Protein AF-A0A5J4V8V8-F1 (afdb_monomer)

Foldseek 3Di:
DLVLLLLLQLLLLLVVLCVQVVVLHFQQDQAPVQWDQDPVRHIDGHDRPPPPGPVPVDPPPDDVVNSLLRSLVSLLSSLQRSLCSQQVDGDDDPPPPPDDDDDDDDPDQPDHPRDDDDDSSVSSSLSNDPDSVSRDGSVSSCPDPSSVVSVVVVVVVPDPDPPPVNVLVVVLVVLVVVLVVLLVQLPPDDLVSLLVVLVVVVLAVLLVLLVSLLPDDCVSNLVSLLSSLVSLLSSLVVHLNSLLSNQPVHCNLVSLLCCQQPSDDLASDDLSSLNSNLSSLVRPLDLVSLVSCVVSVSLVSLVVNLPRPPPSSVVSSVSNNVSSVVSVVVVPPDPPDD

Radius of gyration: 29.94 Å; Cα contacts (8 Å, |Δi|>4): 363; chains: 1; bounding box: 85×37×88 Å

Secondary structure (DSSP, 8-state):
-HHHHHHHHHHHHHHHHHHHHHTT------SSSSEEE-TTS-EEE----SSS-HHHH--S---HHHHHHHHHHHHHHHHHHHHHHHHSS-----------------------SS--SSHHHHHHHHHT-SSGGGSPPHHHHHTSHHHHHHHHHHHHHS-SS--HHHHHHHHHHHHHHHHHHHHHHHTT--HHHHHHHHHTTHHHHHHHHHHHHHTS-HHHHHHHHHHHHHHHHHHHTT-HHHHHHHHHS-SHHHHHHHIIIIIS-GGG--HHHHHHHHHHHHHS-SHHHHHHHHHTTHHHHHHGGGG-SSHHHHHHHHHHHHHHHHHHHHHHS-S---

Solvent-accessible surface area (backbone atoms only — not comparable to full-atom values): 19100 Å² total; per-residue (Å²): 116,68,68,64,53,52,45,47,42,51,32,48,49,30,53,51,44,30,55,35,48,75,71,70,43,63,62,85,61,63,39,72,89,37,40,47,72,46,97,89,72,49,69,39,77,51,86,63,56,65,79,80,29,70,81,69,70,44,98,60,82,74,52,67,67,59,52,50,52,50,46,44,45,43,41,27,33,47,18,39,36,54,45,20,70,64,59,76,44,83,71,79,78,84,81,78,77,86,69,86,84,81,95,76,84,91,82,79,73,87,82,67,88,75,59,77,91,52,68,69,58,54,52,35,53,39,27,56,39,86,53,67,89,71,29,60,52,42,63,61,50,47,67,34,66,72,34,42,49,42,50,49,48,51,62,60,76,39,64,101,55,79,48,74,65,57,50,46,50,53,51,44,52,53,50,51,52,52,48,52,52,50,43,56,66,51,60,92,49,50,67,67,54,29,34,59,49,43,74,74,46,48,44,51,55,49,37,51,50,48,62,55,28,72,78,46,59,69,84,63,17,52,64,53,51,50,50,45,23,46,45,51,32,64,42,30,58,98,21,43,66,30,22,39,47,34,60,75,77,28,61,36,59,60,52,50,41,42,41,65,44,64,75,39,56,68,87,69,60,44,46,54,55,34,40,28,56,24,47,37,43,64,44,26,57,51,74,67,47,37,49,53,45,52,74,73,41,46,51,68,38,35,53,70,39,48,72,33,87,50,61,62,24,14,52,28,30,49,48,33,37,48,46,45,49,66,56,49,64,67,71,73,60,67,90,86,79,125

Sequence (338 aa):
MLIKKLLDYASQGALTLAFLHKHKLVHGQISSQNLSIVENGTLRFGHVDFRDNLQFQDLKEINEQNLKNLQSEDIHNFGKVLYSLSELKEFYDDQNEKQQTDYSTLSDPVCFSRHSNGHLKEIIIKLLNKNVELRPNANQLLEQVEIQERINIQKHLLPNSQYPIEIAKSQFSNYRLYLAQLLVEITGSSVQDRLAIAERGEFAKLVNILKWARNQNKEFSRPVQLWVCEAVQDLINENKFAAAIGLEQSEIVQQLKQLLGTDLELEEVKFVQANALKLFTTYANFKQHKKQMHDIGLALAVARNIKSQCRGVAEKSVMNIVNLLIGYNKLYIKPDQH

Nearest PDB structures (foldseek):
  8pas-assembly1_A  TM=6.138E-01  e=5.032E-03  Homo sapiens
  5o2b-assembly2_B  TM=6.911E-01  e=5.240E-02  Homo sapiens
  8xu4-assembly3_C  TM=6.715E-01  e=4.058E-02  Homo sapiens
  3vs5-assembly1_A  TM=6.202E-01  e=6.767E-02  Homo sapiens
  8xu4-assembly8_H  TM=5.703E-01  e=7.369E-02  Homo sapiens

Mean predicted aligned error: 16.74 Å

pLDDT: mean 83.26, std 17.45, range [32.47, 98.69]

Structure (mmCIF, N/CA/C/O backbone):
data_AF-A0A5J4V8V8-F1
#
_entry.id   AF-A0A5J4V8V8-F1
#
loop_
_atom_site.group_PDB
_atom_site.id
_atom_site.type_symbol
_atom_site.label_atom_id
_atom_site.label_alt_id
_atom_site.label_comp_id
_atom_site.label_asym_id
_atom_site.label_entity_id
_atom_site.label_seq_id
_atom_site.pdbx_PDB_ins_code
_atom_site.Cartn_x
_atom_site.Cartn_y
_atom_site.Cartn_z
_atom_site.occupancy
_atom_site.B_iso_or_equiv
_atom_site.auth_seq_id
_atom_site.auth_comp_id
_atom_site.auth_asym_id
_atom_site.auth_atom_id
_atom_site.pdbx_PDB_model_num
ATOM 1 N N . MET A 1 1 ? 9.464 -11.236 -38.565 1.00 54.66 1 MET A N 1
ATOM 2 C CA . MET A 1 1 ? 8.951 -11.220 -37.172 1.00 54.66 1 MET A CA 1
ATOM 3 C C . MET A 1 1 ? 10.055 -10.910 -36.155 1.00 54.66 1 MET A C 1
ATOM 5 O O . MET A 1 1 ? 9.822 -10.077 -35.292 1.00 54.66 1 MET A O 1
ATOM 9 N N . LEU A 1 2 ? 11.255 -11.493 -36.295 1.00 65.62 2 LEU A N 1
ATOM 10 C CA . LEU A 1 2 ? 12.407 -11.260 -35.407 1.00 65.62 2 LEU A CA 1
ATOM 11 C C . LEU A 1 2 ? 12.906 -9.796 -35.391 1.00 65.62 2 LEU A C 1
ATOM 13 O O . LEU A 1 2 ? 13.049 -9.216 -34.323 1.00 65.62 2 LEU A O 1
ATOM 17 N N . ILE A 1 3 ? 13.049 -9.162 -36.563 1.00 73.56 3 ILE A N 1
ATOM 18 C CA . ILE A 1 3 ? 13.532 -7.769 -36.693 1.00 73.56 3 ILE A CA 1
ATOM 19 C C . ILE A 1 3 ? 12.630 -6.762 -35.958 1.00 73.56 3 ILE A C 1
ATOM 21 O O . ILE A 1 3 ? 13.123 -5.845 -35.312 1.00 73.56 3 ILE A O 1
ATOM 25 N N . LYS A 1 4 ? 11.302 -6.957 -36.000 1.00 80.38 4 LYS A N 1
ATOM 26 C CA . LYS A 1 4 ? 10.344 -6.085 -35.296 1.00 80.38 4 LYS A CA 1
ATOM 27 C C . LYS A 1 4 ? 10.540 -6.142 -33.777 1.00 80.38 4 LYS A C 1
ATOM 29 O O . LYS A 1 4 ? 10.542 -5.097 -33.143 1.00 80.38 4 LYS A O 1
ATOM 34 N N . LYS A 1 5 ? 10.773 -7.339 -33.223 1.00 84.06 5 LYS A N 1
ATOM 35 C CA . LYS A 1 5 ? 11.052 -7.524 -31.790 1.00 84.06 5 LYS A CA 1
ATOM 36 C C . LYS A 1 5 ? 12.391 -6.916 -31.373 1.00 84.06 5 LYS A C 1
ATOM 38 O O . LYS A 1 5 ? 12.479 -6.309 -30.318 1.00 84.06 5 LYS A O 1
ATOM 43 N N . LEU A 1 6 ? 13.424 -7.036 -32.205 1.00 87.00 6 LEU A N 1
ATOM 44 C CA . LEU A 1 6 ? 14.718 -6.413 -31.918 1.00 87.00 6 LEU A CA 1
ATOM 45 C C . LEU A 1 6 ? 14.634 -4.881 -31.933 1.00 87.00 6 LEU A C 1
ATOM 47 O O . LEU A 1 6 ? 15.240 -4.229 -31.090 1.00 87.00 6 LEU A O 1
ATOM 51 N N . LEU A 1 7 ? 13.834 -4.306 -32.836 1.00 88.44 7 LEU A N 1
ATOM 52 C CA . LEU A 1 7 ? 13.536 -2.872 -32.818 1.00 88.44 7 LEU A CA 1
ATOM 53 C C . LEU A 1 7 ? 12.689 -2.463 -31.599 1.00 88.44 7 LEU A C 1
ATOM 55 O O . LEU A 1 7 ? 12.891 -1.370 -31.079 1.00 88.44 7 LEU A O 1
ATOM 59 N N . ASP A 1 8 ? 11.800 -3.329 -31.096 1.00 87.19 8 ASP A N 1
ATOM 60 C CA . ASP A 1 8 ? 11.099 -3.095 -29.819 1.00 87.19 8 ASP A CA 1
ATOM 61 C C . ASP A 1 8 ? 12.061 -3.063 -28.627 1.00 87.19 8 ASP A C 1
ATOM 63 O O . ASP A 1 8 ? 11.926 -2.229 -27.735 1.00 87.19 8 ASP A O 1
ATOM 67 N N . TYR A 1 9 ? 13.062 -3.942 -28.618 1.00 89.62 9 TYR A N 1
ATOM 68 C CA . TYR A 1 9 ? 14.116 -3.939 -27.603 1.00 89.62 9 TYR A CA 1
ATOM 69 C C . TYR A 1 9 ? 15.006 -2.703 -27.708 1.00 89.62 9 TYR A C 1
ATOM 71 O O . TYR A 1 9 ? 15.307 -2.082 -26.688 1.00 89.62 9 TYR A O 1
ATOM 79 N N . ALA A 1 10 ? 15.360 -2.298 -28.930 1.00 90.88 10 ALA A N 1
ATOM 80 C CA . ALA A 1 10 ? 16.085 -1.058 -29.176 1.00 90.88 10 ALA A CA 1
ATOM 81 C C . ALA A 1 10 ? 15.309 0.160 -28.644 1.00 90.88 10 ALA A C 1
ATOM 83 O O . ALA A 1 10 ? 15.893 0.993 -27.954 1.00 90.88 10 ALA A O 1
ATOM 84 N N . SER A 1 11 ? 13.993 0.234 -28.879 1.00 90.38 11 SER A N 1
ATOM 85 C CA . SER A 1 11 ? 13.169 1.352 -28.409 1.00 90.38 11 SER A CA 1
ATOM 86 C C . SER A 1 11 ? 13.005 1.379 -26.886 1.00 90.38 11 SER A C 1
ATOM 88 O O . SER A 1 11 ? 13.110 2.440 -26.273 1.00 90.38 11 SER A O 1
ATOM 90 N N . GLN A 1 12 ? 12.797 0.222 -26.252 1.00 90.19 12 GLN A N 1
ATOM 91 C CA . GLN A 1 12 ? 12.670 0.107 -24.793 1.00 90.19 12 GLN A CA 1
ATOM 92 C C . GLN A 1 12 ? 13.981 0.444 -24.071 1.00 90.19 12 GLN A C 1
ATOM 94 O O . GLN A 1 12 ? 13.973 1.142 -23.052 1.00 90.19 12 GLN A O 1
ATOM 99 N N . GLY A 1 13 ? 15.118 0.001 -24.612 1.00 90.00 13 GLY A N 1
ATOM 100 C CA . GLY A 1 13 ? 16.420 0.379 -24.074 1.00 90.00 13 GLY A CA 1
ATOM 101 C C . GLY A 1 13 ? 16.752 1.851 -24.296 1.00 90.00 13 GLY A C 1
ATOM 102 O O . GLY A 1 13 ? 17.206 2.498 -23.357 1.00 90.00 13 GLY A O 1
ATOM 103 N N . ALA A 1 14 ? 16.425 2.423 -25.461 1.00 91.94 14 ALA A N 1
ATOM 104 C CA . ALA A 1 14 ? 16.582 3.858 -25.709 1.00 91.94 14 ALA A CA 1
ATOM 105 C C . ALA A 1 14 ? 15.778 4.713 -24.710 1.00 91.94 14 ALA A C 1
ATOM 107 O O . ALA A 1 14 ? 16.311 5.671 -24.155 1.00 91.94 14 ALA A O 1
ATOM 108 N N . LEU A 1 15 ? 14.527 4.333 -24.415 1.00 88.06 15 LEU A N 1
ATOM 109 C CA . LEU A 1 15 ? 13.693 4.996 -23.400 1.00 88.06 15 LEU A CA 1
ATOM 110 C C . LEU A 1 15 ? 14.307 4.913 -21.998 1.00 88.06 15 LEU A C 1
ATOM 112 O O . LEU A 1 15 ? 14.329 5.907 -21.271 1.00 88.06 15 LEU A O 1
ATOM 116 N N . THR A 1 16 ? 14.822 3.740 -21.628 1.00 88.88 16 THR A N 1
ATOM 117 C CA . THR A 1 16 ? 15.447 3.515 -20.317 1.00 88.88 16 THR A CA 1
ATOM 118 C C . THR A 1 16 ? 16.718 4.354 -20.165 1.00 88.88 16 THR A C 1
ATOM 120 O O . THR A 1 16 ? 16.886 5.047 -19.163 1.00 88.88 16 THR A O 1
ATOM 123 N N . LEU A 1 17 ? 17.583 4.358 -21.181 1.00 90.38 17 LEU A N 1
ATOM 124 C CA . LEU A 1 17 ? 18.816 5.146 -21.202 1.00 90.38 17 LEU A CA 1
ATOM 125 C C . LEU A 1 17 ? 18.535 6.646 -21.179 1.00 90.38 17 LEU A C 1
ATOM 127 O O . LEU A 1 17 ? 19.150 7.368 -20.402 1.00 90.38 17 LEU A O 1
ATOM 131 N N . ALA A 1 18 ? 17.556 7.117 -21.954 1.00 90.44 18 ALA A N 1
ATOM 132 C CA . ALA A 1 18 ? 17.174 8.525 -21.954 1.00 90.44 18 ALA A CA 1
ATOM 133 C C . ALA A 1 18 ? 16.653 8.972 -20.586 1.00 90.44 18 ALA A C 1
ATOM 135 O O . ALA A 1 18 ? 17.002 10.055 -20.118 1.00 90.44 18 ALA A O 1
ATOM 136 N N . PHE A 1 19 ? 15.867 8.127 -19.911 1.00 87.94 19 PHE A N 1
ATOM 137 C CA . PHE A 1 19 ? 15.435 8.393 -18.543 1.00 87.94 19 PHE A CA 1
ATOM 138 C C . PHE A 1 19 ? 16.628 8.505 -17.587 1.00 87.94 19 PHE A C 1
ATOM 140 O O . PHE A 1 19 ? 16.720 9.496 -16.862 1.00 87.94 19 PHE A O 1
ATOM 147 N N . LEU A 1 20 ? 17.548 7.536 -17.593 1.00 84.06 20 LEU A N 1
ATOM 148 C CA . LEU A 1 20 ? 18.717 7.545 -16.708 1.00 84.06 20 LEU A CA 1
ATOM 149 C C . LEU A 1 20 ? 19.606 8.766 -16.975 1.00 84.06 20 LEU A C 1
ATOM 151 O O . LEU A 1 20 ? 19.862 9.561 -16.069 1.00 84.06 20 LEU A O 1
ATOM 155 N N . HIS A 1 21 ? 19.993 8.977 -18.233 1.00 88.75 21 HIS A N 1
ATOM 156 C CA . HIS A 1 21 ? 20.932 10.025 -18.632 1.00 88.75 21 HIS A CA 1
ATOM 157 C C . HIS A 1 21 ? 20.363 11.432 -18.416 1.00 88.75 21 HIS A C 1
ATOM 159 O O . HIS A 1 21 ? 21.100 12.329 -18.003 1.00 88.75 21 HIS A O 1
ATOM 165 N N . LYS A 1 22 ? 19.045 11.626 -18.591 1.00 86.75 22 LYS A N 1
ATOM 166 C CA . LYS A 1 22 ? 18.350 12.884 -18.257 1.00 86.75 22 LYS A CA 1
ATOM 167 C C . LYS A 1 22 ? 18.462 13.238 -16.773 1.00 86.75 22 LYS A C 1
ATOM 169 O O . LYS A 1 22 ? 18.580 14.413 -16.437 1.00 86.75 22 LYS A O 1
ATOM 174 N N . HIS A 1 23 ? 18.451 12.239 -15.894 1.00 83.31 23 HIS A N 1
ATOM 175 C CA . HIS A 1 23 ? 18.641 12.424 -14.452 1.00 83.31 23 HIS A CA 1
ATOM 176 C C . HIS A 1 23 ? 20.116 12.356 -14.047 1.00 83.31 23 HIS A C 1
ATOM 178 O O . HIS A 1 23 ? 20.424 12.185 -12.872 1.00 83.31 23 HIS A O 1
ATOM 184 N N . LYS A 1 24 ? 21.022 12.500 -15.023 1.00 82.56 24 LYS A N 1
ATOM 185 C CA . LYS A 1 24 ? 22.471 12.392 -14.867 1.00 82.56 24 LYS A CA 1
ATOM 186 C C . LYS A 1 24 ? 22.936 11.038 -14.335 1.00 82.56 24 LYS A C 1
ATOM 188 O O . LYS A 1 24 ? 24.096 10.941 -13.998 1.00 82.56 24 LYS A O 1
ATOM 193 N N . LEU A 1 25 ? 22.116 9.989 -14.327 1.00 82.69 25 LEU A N 1
ATOM 194 C CA . LEU A 1 25 ? 22.504 8.655 -13.860 1.00 82.69 25 LEU A CA 1
ATOM 195 C C . LEU A 1 25 ? 23.190 7.859 -14.975 1.00 82.69 25 LEU A C 1
ATOM 197 O O . LEU A 1 25 ? 22.788 7.948 -16.134 1.00 82.69 25 LEU A O 1
ATOM 201 N N . VAL A 1 26 ? 24.188 7.055 -14.609 1.00 85.62 26 VAL A N 1
ATOM 202 C CA . VAL A 1 26 ? 24.857 6.079 -15.483 1.00 85.62 26 VAL A CA 1
ATOM 203 C C . VAL A 1 26 ? 24.497 4.680 -14.987 1.00 85.62 26 VAL A C 1
ATOM 205 O O . VAL A 1 26 ? 24.466 4.436 -13.780 1.00 85.62 26 VAL A O 1
ATOM 208 N N . HIS A 1 27 ? 24.190 3.757 -15.897 1.00 87.44 27 HIS A N 1
ATOM 209 C CA . HIS A 1 27 ? 23.910 2.373 -15.524 1.00 87.44 27 HIS A CA 1
ATOM 210 C C . HIS A 1 27 ? 25.204 1.619 -15.194 1.00 87.44 27 HIS A C 1
ATOM 212 O O . HIS A 1 27 ? 25.247 0.871 -14.221 1.00 87.44 27 HIS A O 1
ATOM 218 N N . GLY A 1 28 ? 26.251 1.772 -16.012 1.00 85.81 28 GLY A N 1
ATOM 219 C CA . GLY A 1 28 ? 27.617 1.294 -15.750 1.00 85.81 28 GLY A CA 1
ATOM 220 C C . GLY A 1 28 ? 27.827 -0.214 -15.918 1.00 85.81 28 GLY A C 1
ATOM 221 O O . GLY A 1 28 ? 28.943 -0.664 -16.139 1.00 85.81 28 GLY A O 1
ATOM 222 N N . GLN A 1 29 ? 26.757 -1.007 -15.855 1.00 88.31 29 GLN A N 1
ATOM 223 C CA . GLN A 1 29 ? 26.817 -2.472 -15.953 1.00 88.31 29 GLN A CA 1
ATOM 224 C C . GLN A 1 29 ? 25.882 -3.056 -17.028 1.00 88.31 29 GLN A C 1
ATOM 226 O O . GLN A 1 29 ? 25.266 -4.103 -16.822 1.00 88.31 29 GLN A O 1
ATOM 231 N N . ILE A 1 30 ? 25.702 -2.363 -18.156 1.00 90.62 30 ILE A N 1
ATOM 232 C CA . ILE A 1 30 ? 24.844 -2.847 -19.252 1.00 90.62 30 ILE A CA 1
ATOM 233 C C . ILE A 1 30 ? 25.523 -4.034 -19.940 1.00 90.62 30 ILE A C 1
ATOM 235 O O . ILE A 1 30 ? 26.585 -3.896 -20.539 1.00 90.62 30 ILE A O 1
ATOM 239 N N . SER A 1 31 ? 24.896 -5.206 -19.874 1.00 90.19 31 SER A N 1
ATOM 240 C CA . SER A 1 31 ? 25.368 -6.434 -20.520 1.00 90.19 31 SER A CA 1
ATOM 241 C C . SER A 1 31 ? 24.205 -7.402 -20.745 1.00 90.19 31 SER A C 1
ATOM 243 O O . SER A 1 31 ? 23.123 -7.226 -20.188 1.00 90.19 31 SER A O 1
ATOM 245 N N . SER A 1 32 ? 24.418 -8.462 -21.528 1.00 85.50 32 SER A N 1
ATOM 246 C CA . SER A 1 32 ? 23.418 -9.525 -21.720 1.00 85.50 32 SER A CA 1
ATOM 247 C C . SER A 1 32 ? 23.046 -10.253 -20.421 1.00 85.50 32 SER A C 1
ATOM 249 O O . SER A 1 32 ? 21.964 -10.822 -20.343 1.00 85.50 32 SER A O 1
ATOM 251 N N . GLN A 1 33 ? 23.912 -10.222 -19.403 1.00 85.50 33 GLN A N 1
ATOM 252 C CA . GLN A 1 33 ? 23.684 -10.852 -18.097 1.00 85.50 33 GLN A CA 1
ATOM 253 C C . GLN A 1 33 ? 22.841 -9.970 -17.167 1.00 85.50 33 GLN A C 1
ATOM 255 O O . GLN A 1 33 ? 22.096 -10.476 -16.332 1.00 85.50 33 GLN A O 1
ATOM 260 N N . ASN A 1 34 ? 22.929 -8.651 -17.347 1.00 85.62 34 ASN A N 1
ATOM 261 C CA . ASN A 1 34 ? 22.208 -7.659 -16.554 1.00 85.62 34 ASN A CA 1
ATOM 262 C C . ASN A 1 34 ? 20.964 -7.116 -17.260 1.00 85.62 34 ASN A C 1
ATOM 264 O O . ASN A 1 34 ? 20.343 -6.180 -16.768 1.00 85.62 34 ASN A O 1
ATOM 268 N N . LEU A 1 35 ? 20.582 -7.669 -18.409 1.00 86.44 35 LEU A N 1
ATOM 269 C CA . LEU A 1 35 ? 19.327 -7.360 -19.084 1.00 86.44 35 LEU A CA 1
ATOM 270 C C . LEU A 1 35 ? 18.473 -8.628 -19.136 1.00 86.44 35 LEU A C 1
ATOM 272 O O . LEU A 1 35 ? 18.962 -9.716 -19.415 1.00 86.44 35 LEU A O 1
ATOM 276 N N . SER A 1 36 ? 17.177 -8.490 -18.868 1.00 84.88 36 SER A N 1
ATOM 277 C CA . SER A 1 36 ? 16.231 -9.610 -18.853 1.00 84.88 36 SER A CA 1
ATOM 278 C C . SER A 1 36 ? 15.013 -9.301 -19.710 1.00 84.88 36 SER A C 1
ATOM 280 O O . SER A 1 36 ? 14.599 -8.149 -19.822 1.00 84.88 36 SER A O 1
ATOM 282 N N . ILE A 1 37 ? 14.429 -10.329 -20.321 1.00 80.31 37 ILE A N 1
ATOM 283 C CA . ILE A 1 37 ? 13.137 -10.223 -21.001 1.00 80.31 37 ILE A CA 1
ATOM 284 C C . ILE A 1 37 ? 12.108 -10.875 -20.081 1.00 80.31 37 ILE A C 1
ATOM 286 O O . ILE A 1 37 ? 12.205 -12.065 -19.791 1.00 80.31 37 ILE A O 1
ATOM 290 N N . VAL A 1 38 ? 11.154 -10.091 -19.587 1.00 76.25 38 VAL A N 1
ATOM 291 C CA . VAL A 1 38 ? 10.096 -10.586 -18.690 1.00 76.25 38 VAL A CA 1
ATOM 292 C C . VAL A 1 38 ? 8.970 -11.268 -19.480 1.00 76.25 38 VAL A C 1
ATOM 294 O O . VAL A 1 38 ? 8.895 -11.126 -20.699 1.00 76.25 38 VAL A O 1
ATOM 297 N N . GLU A 1 39 ? 8.077 -11.996 -18.802 1.00 60.84 39 GLU A N 1
ATOM 298 C CA . GLU A 1 39 ? 7.040 -12.852 -19.420 1.00 60.84 39 GLU A CA 1
ATOM 299 C C . GLU A 1 39 ? 6.175 -12.152 -20.479 1.00 60.84 39 GLU A C 1
ATOM 301 O O . GLU A 1 39 ? 5.775 -12.764 -21.467 1.00 60.84 39 GLU A O 1
ATOM 306 N N . ASN A 1 40 ? 5.925 -10.850 -20.319 1.00 67.38 40 ASN A N 1
ATOM 307 C CA . ASN A 1 40 ? 5.158 -10.058 -21.284 1.00 67.38 40 ASN A CA 1
ATOM 308 C C . ASN A 1 40 ? 5.974 -9.615 -22.522 1.00 67.38 40 ASN A C 1
ATOM 310 O O . ASN A 1 40 ? 5.480 -8.842 -23.340 1.00 67.38 40 ASN A O 1
ATOM 314 N N . GLY A 1 41 ? 7.222 -10.068 -22.656 1.00 70.94 41 GLY A N 1
ATOM 315 C CA . GLY A 1 41 ? 8.116 -9.749 -23.764 1.00 70.94 41 GLY A CA 1
ATOM 316 C C . GLY A 1 41 ? 8.821 -8.396 -23.662 1.00 70.94 41 GLY A C 1
ATOM 317 O O . GLY A 1 41 ? 9.413 -7.979 -24.652 1.00 70.94 41 GLY A O 1
ATOM 318 N N . THR A 1 42 ? 8.778 -7.712 -22.513 1.00 79.12 42 THR A N 1
ATOM 319 C CA . THR A 1 42 ? 9.476 -6.429 -22.282 1.00 79.12 42 THR A CA 1
ATOM 320 C C . THR A 1 42 ? 10.935 -6.647 -21.881 1.00 79.12 42 THR A C 1
ATOM 322 O O . THR A 1 42 ? 11.222 -7.480 -21.022 1.00 79.12 42 THR A O 1
ATOM 325 N N . LEU A 1 43 ? 11.850 -5.868 -22.458 1.00 82.94 43 LEU A N 1
ATOM 326 C CA . LEU A 1 43 ? 13.250 -5.767 -22.061 1.00 82.94 43 LEU A CA 1
ATOM 327 C C . LEU A 1 43 ? 13.380 -4.900 -20.803 1.00 82.94 43 LEU A C 1
ATOM 329 O O . LEU A 1 43 ? 12.959 -3.745 -20.776 1.00 82.94 43 LEU A O 1
ATOM 333 N N . ARG A 1 44 ? 14.006 -5.451 -19.768 1.00 84.00 44 ARG A N 1
ATOM 334 C CA . ARG A 1 44 ? 14.244 -4.803 -18.483 1.00 84.00 44 ARG A CA 1
ATOM 335 C C . ARG A 1 44 ? 15.736 -4.765 -18.181 1.00 84.00 44 ARG A C 1
ATOM 337 O O . ARG A 1 44 ? 16.408 -5.794 -18.204 1.00 84.00 44 ARG A O 1
ATOM 344 N N . PHE A 1 45 ? 16.218 -3.575 -17.844 1.00 85.75 45 PHE A N 1
ATOM 345 C CA . PHE A 1 45 ? 17.562 -3.366 -17.319 1.00 85.75 45 PHE A CA 1
ATOM 346 C C . PHE A 1 45 ? 17.605 -3.833 -15.860 1.00 85.75 45 PHE A C 1
ATOM 348 O O . PHE A 1 45 ? 16.626 -3.688 -15.118 1.00 85.75 45 PHE A O 1
ATOM 355 N N . GLY A 1 46 ? 18.717 -4.453 -15.485 1.00 80.00 46 GLY A N 1
ATOM 356 C CA . GLY A 1 46 ? 19.004 -4.938 -14.145 1.00 80.00 46 GLY A CA 1
ATOM 357 C C . GLY A 1 46 ? 19.104 -3.803 -13.133 1.00 80.00 46 GLY A C 1
ATOM 358 O O . GLY A 1 46 ? 18.812 -2.641 -13.417 1.00 80.00 46 GLY A O 1
ATOM 359 N N . HIS A 1 47 ? 19.470 -4.149 -11.904 1.00 75.44 47 HIS A N 1
ATOM 360 C CA . HIS A 1 47 ? 19.606 -3.142 -10.861 1.00 75.44 47 HIS A CA 1
ATOM 361 C C . HIS A 1 47 ? 20.752 -2.181 -11.214 1.00 75.44 47 HIS A C 1
ATOM 363 O O . HIS A 1 47 ? 21.869 -2.618 -11.468 1.00 75.44 47 HIS A O 1
ATOM 369 N N . VAL A 1 48 ? 20.484 -0.875 -11.189 1.00 68.69 48 VAL A N 1
ATOM 370 C CA . VAL A 1 48 ? 21.535 0.149 -11.255 1.00 68.69 48 VAL A CA 1
ATOM 371 C C . VAL A 1 48 ? 22.221 0.165 -9.896 1.00 68.69 48 VAL A C 1
ATOM 373 O O . VAL A 1 48 ? 21.580 0.515 -8.904 1.00 68.69 48 VAL A O 1
ATOM 376 N N . ASP A 1 49 ? 23.471 -0.283 -9.795 1.00 60.94 49 ASP A N 1
ATOM 377 C CA . ASP A 1 49 ? 24.175 -0.213 -8.516 1.00 60.94 49 ASP A CA 1
ATOM 378 C C . ASP A 1 49 ? 24.559 1.242 -8.219 1.00 60.94 49 ASP A C 1
ATOM 380 O O . ASP A 1 49 ? 25.430 1.843 -8.850 1.00 60.94 49 ASP A O 1
ATOM 384 N N . PHE A 1 50 ? 23.849 1.845 -7.269 1.00 59.88 50 PHE A N 1
ATOM 385 C CA . PHE A 1 50 ? 24.105 3.215 -6.835 1.00 59.88 50 PHE A CA 1
ATOM 386 C C . PHE A 1 50 ? 25.354 3.322 -5.954 1.00 59.88 50 PHE A C 1
ATOM 388 O O . PHE A 1 50 ? 25.843 4.430 -5.757 1.00 59.88 50 PHE A O 1
ATOM 395 N N . ARG A 1 51 ? 25.871 2.200 -5.425 1.00 51.78 51 ARG A N 1
ATOM 396 C CA . ARG A 1 51 ? 27.070 2.185 -4.578 1.00 51.78 51 ARG A CA 1
ATOM 397 C C . ARG A 1 51 ? 28.351 2.267 -5.388 1.00 51.78 51 ARG A C 1
ATOM 399 O O . ARG A 1 51 ? 29.266 2.926 -4.919 1.00 51.78 51 ARG A O 1
ATOM 406 N N . ASP A 1 52 ? 28.384 1.675 -6.581 1.00 49.75 52 ASP A N 1
ATOM 407 C CA . ASP A 1 52 ? 29.529 1.712 -7.507 1.00 49.75 52 ASP A CA 1
ATOM 408 C C . ASP A 1 52 ? 29.446 2.859 -8.524 1.00 49.75 52 ASP A C 1
ATOM 410 O O . ASP A 1 52 ? 30.373 3.096 -9.301 1.00 49.75 52 ASP A O 1
ATOM 414 N N . ASN A 1 53 ? 28.339 3.607 -8.530 1.00 54.22 53 ASN A N 1
ATOM 415 C CA . ASN A 1 53 ? 28.230 4.804 -9.347 1.00 54.22 53 ASN A CA 1
ATOM 416 C C . ASN A 1 53 ? 29.192 5.869 -8.801 1.00 54.22 53 ASN A C 1
ATOM 418 O O . ASN A 1 53 ? 28.959 6.440 -7.734 1.00 54.22 53 ASN A O 1
ATOM 422 N N . LEU A 1 54 ? 30.233 6.182 -9.581 1.00 51.62 54 LEU A N 1
ATOM 423 C CA . LEU A 1 54 ? 31.243 7.227 -9.330 1.00 51.62 54 LEU A CA 1
ATOM 424 C C . LEU A 1 54 ? 30.651 8.580 -8.883 1.00 51.62 54 LEU A C 1
ATOM 426 O O . LEU A 1 54 ? 31.344 9.384 -8.274 1.00 51.62 54 LEU A O 1
ATOM 430 N N . GLN A 1 55 ? 29.365 8.822 -9.151 1.00 53.50 55 GLN A N 1
ATOM 431 C CA . GLN A 1 55 ? 28.620 10.024 -8.762 1.00 53.50 55 GLN A CA 1
ATOM 432 C C . GLN A 1 55 ? 28.271 10.131 -7.284 1.00 53.50 55 GLN A C 1
ATOM 434 O O . GLN A 1 55 ? 27.973 11.224 -6.811 1.00 53.50 55 GLN A O 1
ATOM 439 N N . PHE A 1 56 ? 28.290 9.010 -6.568 1.00 52.56 56 PHE A N 1
ATOM 440 C CA . PHE A 1 56 ? 27.930 8.949 -5.155 1.00 52.56 56 PHE A CA 1
ATOM 441 C C . PHE A 1 56 ? 29.114 8.571 -4.260 1.00 52.56 56 PHE A C 1
ATOM 443 O O . PHE A 1 56 ? 28.989 8.662 -3.041 1.00 52.56 56 PHE A O 1
ATOM 450 N N . GLN A 1 57 ? 30.250 8.167 -4.842 1.00 50.31 57 GLN A N 1
ATOM 451 C CA . GLN A 1 57 ? 31.430 7.739 -4.086 1.00 50.31 57 GLN A CA 1
ATOM 452 C C . GLN A 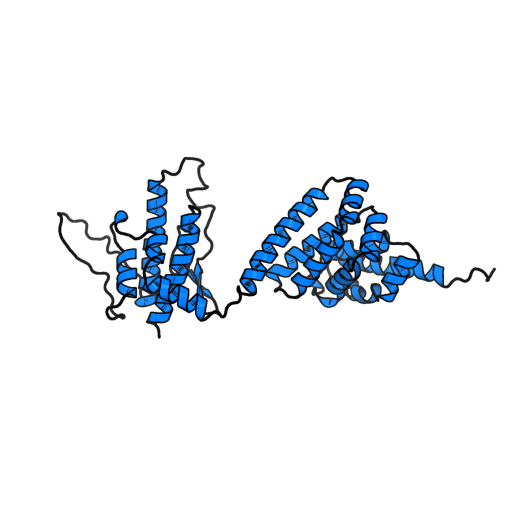1 57 ? 32.359 8.889 -3.671 1.00 50.31 57 GLN A C 1
ATOM 454 O O . GLN A 1 57 ? 33.077 8.730 -2.694 1.00 50.31 57 GLN A O 1
ATOM 459 N N . ASP A 1 58 ? 32.297 10.058 -4.314 1.00 45.34 58 ASP A N 1
ATOM 460 C CA . ASP A 1 58 ? 32.992 11.266 -3.863 1.00 45.34 58 ASP A CA 1
ATOM 461 C C . ASP A 1 58 ? 32.194 12.506 -4.292 1.00 45.34 58 ASP A C 1
ATOM 463 O O . ASP A 1 58 ? 31.896 12.676 -5.470 1.00 45.34 58 ASP A O 1
ATOM 467 N N . LEU A 1 59 ? 31.910 13.429 -3.365 1.00 45.62 59 LEU A N 1
ATOM 468 C CA . LEU A 1 59 ? 31.348 14.771 -3.629 1.00 45.62 59 LEU A CA 1
ATOM 469 C C . LEU A 1 59 ? 32.312 15.685 -4.429 1.00 45.62 59 LEU A C 1
ATOM 471 O O . LEU A 1 59 ? 32.268 16.909 -4.312 1.00 45.62 59 LEU A O 1
ATOM 475 N N . LYS A 1 60 ? 33.220 15.108 -5.220 1.00 49.16 60 LYS A N 1
ATOM 476 C CA . LYS A 1 60 ? 34.010 15.834 -6.208 1.00 49.16 60 LYS A CA 1
ATOM 477 C C . LYS A 1 60 ? 33.123 16.050 -7.420 1.00 49.16 60 LYS A C 1
ATOM 479 O O . LYS A 1 60 ? 32.568 15.095 -7.952 1.00 49.16 60 LYS A O 1
ATOM 484 N N . GLU A 1 61 ? 32.996 17.304 -7.840 1.00 53.81 61 GLU A N 1
ATOM 485 C CA . GLU A 1 61 ? 32.341 17.691 -9.088 1.00 53.81 61 GLU A CA 1
ATOM 486 C C . GLU A 1 61 ? 32.748 16.724 -10.203 1.00 53.81 61 GLU A C 1
ATOM 488 O O . GLU A 1 61 ? 33.892 16.723 -10.666 1.00 53.81 61 GLU A O 1
ATOM 493 N N . ILE A 1 62 ? 31.825 15.855 -10.622 1.00 58.28 62 ILE A N 1
ATOM 494 C CA . ILE A 1 62 ? 32.051 15.071 -11.826 1.00 58.28 62 ILE A CA 1
ATOM 495 C C . ILE A 1 62 ? 32.151 16.084 -12.951 1.00 58.28 62 ILE A C 1
ATOM 497 O O . ILE A 1 62 ? 31.167 16.744 -13.284 1.00 58.28 62 ILE A O 1
ATOM 501 N N . ASN A 1 63 ? 33.344 16.193 -13.530 1.00 74.19 63 ASN A N 1
ATOM 502 C CA . ASN A 1 63 ? 33.543 16.932 -14.763 1.00 74.19 63 ASN A CA 1
ATOM 503 C C . ASN A 1 63 ? 32.480 16.463 -15.769 1.00 74.19 63 ASN A C 1
ATOM 505 O O . ASN A 1 63 ? 32.375 15.265 -16.040 1.00 74.19 63 ASN A O 1
ATOM 509 N N . GLU A 1 64 ? 31.690 17.391 -16.311 1.00 79.38 64 GLU A N 1
ATOM 510 C CA . GLU A 1 64 ? 30.609 17.091 -17.255 1.00 79.38 64 GLU A CA 1
ATOM 511 C C . GLU A 1 64 ? 31.085 16.221 -18.426 1.00 79.38 64 GLU A C 1
ATOM 513 O O . GLU A 1 64 ? 30.328 15.389 -18.927 1.00 79.38 64 GLU A O 1
ATOM 518 N N . GLN A 1 65 ? 32.356 16.347 -18.819 1.00 82.81 65 GLN A N 1
ATOM 519 C CA . GLN A 1 65 ? 32.956 15.503 -19.846 1.00 82.81 65 GLN A CA 1
ATOM 520 C C . GLN A 1 65 ? 33.083 14.033 -19.415 1.00 82.81 65 GLN A C 1
ATOM 522 O O . GLN A 1 65 ? 32.807 13.135 -20.206 1.00 82.81 65 GLN A O 1
ATOM 527 N N . ASN A 1 66 ? 33.439 13.764 -18.156 1.00 83.81 66 ASN A N 1
ATOM 528 C CA . ASN A 1 66 ? 33.513 12.398 -17.632 1.00 83.81 66 ASN A CA 1
ATOM 529 C C . ASN A 1 66 ? 32.123 11.759 -17.574 1.00 83.81 66 ASN A C 1
ATOM 531 O O . ASN A 1 66 ? 31.967 10.598 -17.946 1.00 83.81 66 ASN A O 1
ATOM 535 N N . LEU A 1 67 ? 31.103 12.526 -17.172 1.00 84.94 67 LEU A N 1
ATOM 536 C CA . LEU A 1 67 ? 29.720 12.053 -17.191 1.00 84.94 67 LEU A CA 1
ATOM 537 C C . LEU A 1 67 ? 29.269 11.701 -18.615 1.00 84.94 67 LEU A C 1
ATOM 539 O O . LEU A 1 67 ? 28.701 10.632 -18.824 1.00 84.94 67 LEU A O 1
ATOM 543 N N . LYS A 1 68 ? 29.557 12.562 -19.598 1.00 87.50 68 LYS A N 1
ATOM 544 C CA . LYS A 1 68 ? 29.250 12.292 -21.012 1.00 87.50 68 LYS A CA 1
ATOM 545 C C . LYS A 1 68 ? 29.950 11.036 -21.525 1.00 87.50 68 LYS A C 1
ATOM 547 O O . LYS A 1 68 ? 29.319 10.239 -22.214 1.00 87.50 68 LYS A O 1
ATOM 552 N N . ASN A 1 69 ? 31.215 10.829 -21.161 1.00 89.19 69 ASN A N 1
ATOM 553 C CA . ASN A 1 69 ? 31.965 9.636 -21.552 1.00 89.19 69 ASN A CA 1
ATOM 554 C C . ASN A 1 69 ? 31.322 8.359 -20.991 1.00 89.19 69 ASN A C 1
ATOM 556 O O . ASN A 1 69 ? 31.117 7.406 -21.739 1.00 89.19 69 ASN A O 1
ATOM 560 N N . LEU A 1 70 ? 30.933 8.368 -19.713 1.00 90.25 70 LEU A 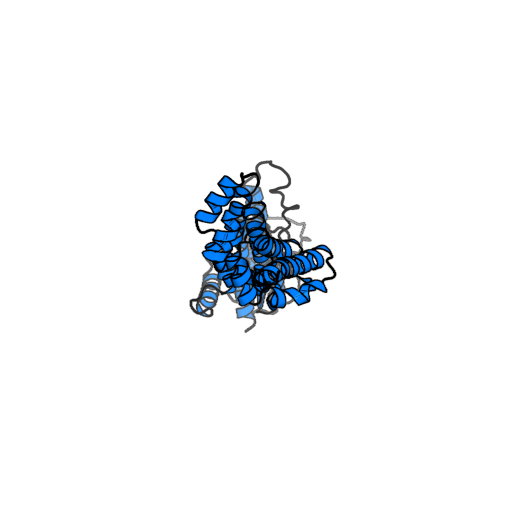N 1
ATOM 561 C CA . LEU A 1 70 ? 30.251 7.245 -19.063 1.00 90.25 70 LEU A CA 1
ATOM 562 C C . LEU A 1 70 ? 28.857 6.980 -19.656 1.00 90.25 70 LEU A C 1
ATOM 564 O O . LEU A 1 70 ? 28.486 5.838 -19.914 1.00 90.25 70 LEU A O 1
ATOM 568 N N . GLN A 1 71 ? 28.087 8.031 -19.940 1.00 92.19 71 GLN A N 1
ATOM 569 C CA . GLN A 1 71 ? 26.809 7.895 -20.643 1.00 92.19 71 GLN A CA 1
ATOM 570 C C . GLN A 1 71 ? 27.009 7.317 -22.049 1.00 92.19 71 GLN A C 1
ATOM 572 O O . GLN A 1 71 ? 26.257 6.446 -22.476 1.00 92.19 71 GLN A O 1
ATOM 577 N N . SER A 1 72 ? 28.050 7.746 -22.763 1.00 94.25 72 SER A N 1
ATOM 578 C CA . SER A 1 72 ? 28.402 7.190 -24.071 1.00 94.25 72 SER A CA 1
ATOM 579 C C . SER A 1 72 ? 28.849 5.726 -23.977 1.00 94.25 72 SER A C 1
ATOM 581 O O . SER A 1 72 ? 28.611 4.944 -24.901 1.00 94.25 72 SER A O 1
ATOM 583 N N . GLU A 1 73 ? 29.472 5.315 -22.873 1.00 93.25 73 GLU A N 1
ATOM 584 C CA . GLU A 1 73 ? 29.797 3.913 -22.601 1.00 93.25 73 GLU A CA 1
ATOM 585 C C . GLU A 1 73 ? 28.537 3.061 -22.401 1.00 93.25 73 GLU A C 1
ATOM 587 O O . GLU A 1 73 ? 28.438 1.983 -22.989 1.00 93.25 73 GLU A O 1
ATOM 592 N N . ASP A 1 74 ? 27.525 3.568 -21.688 1.00 94.00 74 ASP A N 1
ATOM 593 C CA . ASP A 1 74 ? 26.214 2.913 -21.603 1.00 94.00 74 ASP A CA 1
ATOM 594 C C . ASP A 1 74 ? 25.585 2.709 -22.996 1.00 94.00 74 ASP A C 1
ATOM 596 O O . ASP A 1 74 ? 25.091 1.620 -23.302 1.00 94.00 74 ASP A O 1
ATOM 600 N N . ILE A 1 75 ? 25.629 3.737 -23.858 1.00 96.25 75 ILE A N 1
ATOM 601 C CA . ILE A 1 75 ? 25.151 3.668 -25.253 1.00 96.25 75 ILE A CA 1
ATOM 602 C C . ILE A 1 75 ? 25.882 2.557 -26.020 1.00 96.25 75 ILE A C 1
ATOM 604 O O . ILE A 1 75 ? 25.254 1.747 -26.707 1.00 96.25 75 ILE A O 1
ATOM 608 N N . HIS A 1 76 ? 27.206 2.494 -25.884 1.00 95.19 76 HIS A N 1
ATOM 609 C CA . HIS A 1 76 ? 28.036 1.507 -26.566 1.00 95.19 76 HIS A CA 1
ATOM 610 C C . HIS A 1 76 ? 27.756 0.079 -26.087 1.00 95.19 76 HIS A C 1
ATOM 612 O O . HIS A 1 76 ? 27.545 -0.829 -26.894 1.00 95.19 76 HIS A O 1
ATOM 618 N N . ASN A 1 77 ? 27.681 -0.118 -24.772 1.00 93.81 77 ASN A N 1
ATOM 619 C CA . ASN A 1 77 ? 27.369 -1.410 -24.171 1.00 93.81 77 ASN A CA 1
ATOM 620 C C . ASN A 1 77 ? 25.955 -1.878 -24.530 1.00 93.81 77 ASN A C 1
ATOM 622 O O . ASN A 1 77 ? 25.741 -3.061 -24.802 1.00 93.81 77 ASN A O 1
ATOM 626 N N . PHE A 1 78 ? 24.996 -0.959 -24.641 1.00 95.44 78 PHE A N 1
ATOM 627 C CA . PHE A 1 78 ? 23.679 -1.286 -25.174 1.00 95.44 78 PHE A CA 1
ATOM 628 C C . PHE A 1 78 ? 23.737 -1.719 -26.649 1.00 95.44 78 PHE A C 1
ATOM 630 O O . PHE A 1 78 ? 23.091 -2.698 -27.030 1.00 95.44 78 PHE A O 1
ATOM 637 N N . GLY A 1 79 ? 24.580 -1.074 -27.462 1.00 94.25 79 GLY A N 1
ATOM 638 C CA . GLY A 1 79 ? 24.899 -1.515 -28.823 1.00 94.25 79 GLY A CA 1
ATOM 639 C C . GLY A 1 79 ? 25.418 -2.955 -28.882 1.00 94.25 79 GLY A C 1
ATOM 640 O O . GLY A 1 79 ? 24.956 -3.735 -29.718 1.00 94.25 79 GLY A O 1
ATOM 641 N N . LYS A 1 80 ? 26.299 -3.349 -27.949 1.00 92.81 80 LYS A N 1
ATOM 642 C CA . LYS A 1 80 ? 26.795 -4.735 -27.837 1.00 92.81 80 LYS A CA 1
ATOM 643 C C . LYS A 1 80 ? 25.668 -5.715 -27.541 1.00 92.81 80 LYS A C 1
ATOM 645 O O . LYS A 1 80 ? 25.619 -6.786 -28.139 1.00 92.81 80 LYS A O 1
ATOM 650 N N . VAL A 1 81 ? 24.738 -5.357 -26.654 1.00 92.31 81 VAL A N 1
ATOM 651 C CA . VAL A 1 81 ? 23.575 -6.206 -26.354 1.00 92.31 81 VAL A CA 1
ATOM 652 C C . VAL A 1 81 ? 22.694 -6.383 -27.588 1.00 92.31 81 VAL A C 1
ATOM 654 O O . VAL A 1 81 ? 22.336 -7.513 -27.918 1.00 92.31 81 VAL A O 1
ATOM 657 N N . LEU A 1 82 ? 22.369 -5.301 -28.301 1.00 91.94 82 LEU A N 1
ATOM 658 C CA . LEU A 1 82 ? 21.555 -5.385 -29.517 1.00 91.94 82 LEU A CA 1
ATOM 659 C C . LEU A 1 82 ? 22.239 -6.210 -30.611 1.00 91.94 82 LEU A C 1
ATOM 661 O O . LEU A 1 82 ? 21.576 -7.026 -31.255 1.00 91.94 82 LEU A O 1
ATOM 665 N N . TYR A 1 83 ? 23.555 -6.053 -30.779 1.00 91.56 83 TYR A N 1
ATOM 666 C CA . TYR A 1 83 ? 24.338 -6.910 -31.664 1.00 91.56 83 TYR A CA 1
ATOM 667 C C . TYR A 1 83 ? 24.195 -8.377 -31.263 1.00 91.56 83 TYR A C 1
ATOM 669 O O . TYR A 1 83 ? 23.791 -9.193 -32.091 1.00 91.56 83 TYR A O 1
ATOM 677 N N . SER A 1 84 ? 24.422 -8.697 -29.988 1.00 89.62 84 SER A N 1
ATOM 678 C CA . SER A 1 84 ? 24.347 -10.070 -29.493 1.00 89.62 84 SER A CA 1
ATOM 679 C C . SER A 1 84 ? 22.970 -10.697 -29.662 1.00 89.62 84 SER A C 1
ATOM 681 O O . SER A 1 84 ? 22.865 -11.860 -30.043 1.00 89.62 84 SER A O 1
ATOM 683 N N . LEU A 1 85 ? 21.902 -9.925 -29.458 1.00 87.69 85 LEU A N 1
ATOM 684 C CA . LEU A 1 85 ? 20.533 -10.376 -29.710 1.00 87.69 85 LEU A CA 1
ATOM 685 C C . LEU A 1 85 ? 20.250 -10.579 -31.205 1.00 87.69 85 LEU A C 1
ATOM 687 O O . LEU A 1 85 ? 19.498 -11.482 -31.567 1.00 87.69 85 LEU A O 1
ATOM 691 N N . SER A 1 86 ? 20.839 -9.759 -32.078 1.00 87.88 86 SER A N 1
ATOM 692 C CA . SER A 1 86 ? 20.668 -9.885 -33.530 1.00 87.88 86 SER A CA 1
ATOM 693 C C . SER A 1 86 ? 21.461 -11.060 -34.116 1.00 87.88 86 SER A C 1
ATOM 695 O O . SER A 1 86 ? 20.954 -11.821 -34.938 1.00 87.88 86 SER A O 1
ATOM 697 N N . GLU A 1 87 ? 22.687 -11.280 -33.658 1.00 87.00 87 GLU A N 1
ATOM 698 C CA . GLU A 1 87 ? 23.589 -12.266 -34.250 1.00 87.00 87 GLU A CA 1
ATOM 699 C C . GLU A 1 87 ? 23.656 -13.579 -33.456 1.00 87.00 87 GLU A C 1
ATOM 701 O O . GLU A 1 87 ? 24.237 -14.556 -33.932 1.00 87.00 87 GLU A O 1
ATOM 706 N N . LEU A 1 88 ? 23.017 -13.626 -32.280 1.00 85.62 88 LEU A N 1
ATOM 707 C CA . LEU A 1 88 ? 23.082 -14.729 -31.311 1.00 85.62 88 LEU A CA 1
ATOM 708 C C . LEU A 1 88 ? 24.527 -15.139 -30.981 1.00 85.62 88 LEU A C 1
ATOM 710 O O . LEU A 1 88 ? 24.823 -16.321 -30.815 1.00 85.62 88 LEU A O 1
ATOM 714 N N . LYS A 1 89 ? 25.427 -14.154 -30.926 1.00 86.25 89 LYS A N 1
ATOM 715 C CA . LYS A 1 89 ? 26.846 -14.290 -30.571 1.00 86.25 89 LYS A CA 1
ATOM 716 C C . LYS A 1 89 ? 27.316 -13.016 -29.886 1.00 86.25 89 LYS A C 1
ATOM 718 O O . LYS A 1 89 ? 26.816 -11.945 -30.210 1.00 86.25 89 LYS A O 1
ATOM 723 N N . GLU A 1 90 ? 28.275 -13.115 -28.979 1.00 84.94 90 GLU A N 1
ATOM 724 C CA . GLU A 1 90 ? 28.827 -11.926 -28.332 1.00 84.94 90 GLU A CA 1
ATOM 725 C C . GLU A 1 90 ? 29.554 -11.019 -29.334 1.00 84.94 90 GLU A C 1
ATOM 727 O O . GLU A 1 90 ? 30.155 -11.482 -30.308 1.00 84.94 90 GLU A O 1
ATOM 732 N N . PHE A 1 91 ? 29.476 -9.710 -29.097 1.00 85.25 91 PHE A N 1
ATOM 733 C CA . PHE A 1 91 ? 30.299 -8.739 -29.804 1.00 85.25 91 PHE A CA 1
ATOM 734 C C . PHE A 1 91 ? 31.700 -8.716 -29.184 1.00 85.25 91 PHE A C 1
ATOM 736 O O . PHE A 1 91 ? 31.852 -8.297 -28.034 1.00 85.25 91 PHE A O 1
ATOM 743 N N . TYR A 1 92 ? 32.710 -9.130 -29.948 1.00 80.00 92 TYR A N 1
ATOM 744 C CA . TYR A 1 92 ? 34.115 -8.999 -29.572 1.00 80.00 92 TYR A CA 1
ATOM 745 C C . TYR A 1 92 ? 34.705 -7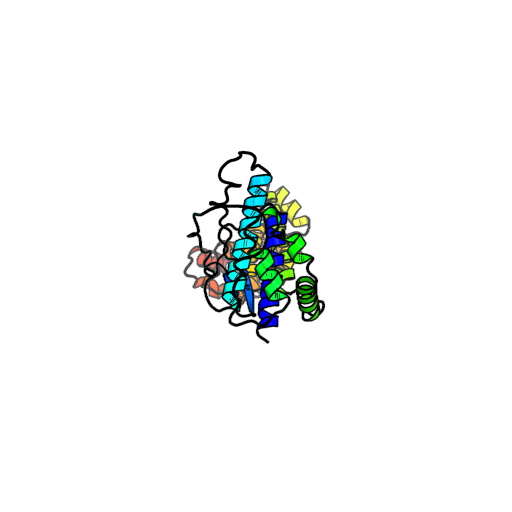.771 -30.258 1.00 80.00 92 TYR A C 1
ATOM 747 O O . TYR A 1 92 ? 34.615 -7.627 -31.475 1.00 80.00 92 TYR A O 1
ATOM 755 N N . ASP A 1 93 ? 35.277 -6.876 -29.459 1.00 68.81 93 ASP A N 1
ATOM 756 C CA . ASP A 1 93 ? 36.025 -5.728 -29.958 1.00 68.81 93 ASP A CA 1
ATOM 757 C C . ASP A 1 93 ? 37.470 -6.207 -30.133 1.00 68.81 93 ASP A C 1
ATOM 759 O O . ASP A 1 93 ? 38.146 -6.481 -29.138 1.00 68.81 93 ASP A O 1
ATOM 763 N N . ASP A 1 94 ? 37.928 -6.407 -31.371 1.00 57.31 94 ASP A N 1
ATOM 764 C CA . ASP A 1 94 ? 39.312 -6.812 -31.629 1.00 57.31 94 ASP A CA 1
ATOM 765 C C . ASP A 1 94 ? 40.252 -5.685 -31.171 1.00 57.31 94 ASP A C 1
ATOM 767 O O . ASP A 1 94 ? 40.488 -4.699 -31.868 1.00 57.31 94 ASP A O 1
ATOM 771 N N . GLN A 1 95 ? 40.770 -5.806 -29.946 1.00 46.66 95 GLN A N 1
ATOM 772 C CA . GLN A 1 95 ? 41.730 -4.865 -29.357 1.00 46.66 95 GLN A CA 1
ATOM 773 C C . GLN A 1 95 ? 43.191 -5.187 -29.717 1.00 46.66 95 GLN A C 1
ATOM 775 O O . GLN A 1 95 ? 44.110 -4.595 -29.152 1.00 46.66 95 GLN A O 1
ATOM 780 N N . ASN A 1 96 ? 43.436 -6.109 -30.653 1.00 37.03 96 ASN A N 1
ATOM 781 C CA . ASN A 1 96 ? 44.789 -6.571 -30.974 1.00 37.03 96 ASN A CA 1
ATOM 782 C C . ASN A 1 96 ? 45.509 -5.813 -32.099 1.00 37.03 96 ASN A C 1
ATOM 784 O O . ASN A 1 96 ? 46.655 -6.150 -32.391 1.00 37.03 96 ASN A O 1
ATOM 788 N N . GLU A 1 97 ? 44.955 -4.743 -32.669 1.00 41.47 97 GLU A N 1
ATOM 789 C CA . GLU A 1 97 ? 45.717 -3.895 -33.598 1.00 41.47 97 GLU A CA 1
ATOM 790 C C . GLU A 1 97 ? 46.447 -2.760 -32.870 1.00 41.47 97 GLU A C 1
ATOM 792 O O . GLU A 1 97 ? 46.112 -1.578 -32.934 1.00 41.47 97 GLU A O 1
ATOM 797 N N . LYS A 1 98 ? 47.533 -3.136 -32.188 1.00 42.19 98 LYS A N 1
ATOM 798 C CA . LYS A 1 98 ? 48.679 -2.239 -32.019 1.00 42.19 98 LYS A CA 1
ATOM 799 C C . LYS A 1 98 ? 49.403 -2.129 -33.363 1.00 42.19 98 LYS A C 1
ATOM 801 O O . LYS A 1 98 ? 50.367 -2.860 -33.561 1.00 42.19 98 LYS A O 1
ATOM 806 N N . GLN A 1 99 ? 48.979 -1.225 -34.248 1.00 36.12 99 GLN A N 1
ATOM 807 C CA . GLN A 1 99 ? 49.851 -0.581 -35.243 1.00 36.12 99 GLN A CA 1
ATOM 808 C C . GLN A 1 99 ? 49.115 0.516 -36.035 1.00 36.12 99 GLN A C 1
ATOM 810 O O . GLN A 1 99 ? 48.233 0.244 -36.827 1.00 36.12 99 GLN A O 1
ATOM 815 N N . GLN A 1 100 ? 49.548 1.754 -35.785 1.00 35.28 100 GLN A N 1
ATOM 816 C CA . GLN A 1 100 ? 49.825 2.818 -36.758 1.00 35.28 100 GLN A CA 1
ATOM 817 C C . GLN A 1 100 ? 48.780 3.301 -37.795 1.00 35.28 100 GLN A C 1
ATOM 819 O O . GLN A 1 100 ? 48.327 2.593 -38.682 1.00 35.28 100 GLN A O 1
ATOM 824 N N . THR A 1 101 ? 48.686 4.639 -37.774 1.00 35.12 101 THR A N 1
ATOM 825 C CA . THR A 1 101 ? 48.659 5.611 -38.889 1.00 35.12 101 THR A CA 1
ATOM 826 C C . THR A 1 101 ? 47.350 5.979 -39.589 1.00 35.12 101 THR A C 1
ATOM 828 O O . THR A 1 101 ? 46.669 5.162 -40.186 1.00 35.12 101 THR A O 1
ATOM 831 N N . ASP A 1 102 ? 47.147 7.300 -39.561 1.00 33.50 102 ASP A N 1
ATOM 832 C CA . ASP A 1 102 ? 46.602 8.192 -40.579 1.00 33.50 102 ASP A CA 1
ATOM 833 C C . ASP A 1 102 ? 45.147 8.066 -41.049 1.00 33.50 102 ASP A C 1
ATOM 835 O O . ASP A 1 102 ? 44.607 7.033 -41.424 1.00 33.50 102 ASP A O 1
ATOM 839 N N . TYR A 1 103 ? 44.520 9.241 -41.036 1.00 38.22 103 TYR A N 1
ATOM 840 C CA . TYR A 1 103 ? 43.218 9.583 -41.579 1.00 38.22 103 TYR A CA 1
ATOM 841 C C . TYR A 1 103 ? 42.920 8.906 -42.927 1.00 38.22 103 TYR A C 1
ATOM 843 O O . TYR A 1 103 ? 43.506 9.283 -43.936 1.00 38.22 103 TYR A O 1
ATOM 851 N N . SER A 1 104 ? 41.938 7.997 -42.951 1.00 32.47 104 SER A N 1
ATOM 852 C CA . SER A 1 104 ? 40.850 7.905 -43.947 1.00 32.47 104 SER A CA 1
ATOM 853 C C . SER A 1 104 ? 40.217 6.506 -43.937 1.00 32.47 104 SER A C 1
ATOM 855 O O . SER A 1 104 ? 40.863 5.525 -44.276 1.00 32.47 104 SER A O 1
ATOM 857 N N . THR A 1 105 ? 38.906 6.459 -43.670 1.00 35.66 105 THR A N 1
ATOM 858 C CA . THR A 1 105 ? 37.931 5.446 -44.139 1.00 35.66 105 THR A CA 1
ATOM 859 C C . THR A 1 105 ? 38.136 3.955 -43.806 1.00 35.66 105 THR A C 1
ATOM 861 O O . THR A 1 105 ? 38.917 3.268 -44.443 1.00 35.66 105 THR A O 1
ATOM 864 N N . LEU A 1 106 ? 37.224 3.447 -42.961 1.00 46.41 106 LEU A N 1
ATOM 865 C CA . LEU A 1 106 ? 36.577 2.122 -43.057 1.00 46.41 106 LEU A CA 1
ATOM 866 C C . LEU A 1 106 ? 37.479 0.857 -43.078 1.00 46.41 106 LEU A C 1
ATOM 868 O O . LEU A 1 106 ? 37.802 0.354 -44.145 1.00 46.41 106 LEU A O 1
ATOM 872 N N . SER A 1 107 ? 37.729 0.251 -41.909 1.00 37.75 107 SER A N 1
ATOM 873 C CA . SER A 1 107 ? 37.570 -1.203 -41.644 1.00 37.75 107 SER A CA 1
ATOM 874 C C . SER A 1 107 ? 37.803 -1.459 -40.142 1.00 37.75 107 SER A C 1
ATOM 876 O O . SER A 1 107 ? 38.673 -0.830 -39.559 1.00 37.75 107 SER A O 1
ATOM 878 N N . ASP A 1 108 ? 37.055 -2.284 -39.411 1.00 48.03 108 ASP A N 1
ATOM 879 C CA . ASP A 1 108 ? 36.101 -3.295 -39.855 1.00 48.03 108 ASP A CA 1
ATOM 880 C C . ASP A 1 108 ? 34.634 -2.899 -39.649 1.00 48.03 108 ASP A C 1
ATOM 882 O O . ASP A 1 108 ? 34.245 -2.429 -38.572 1.00 48.03 108 ASP A O 1
ATOM 886 N N . PRO A 1 109 ? 33.767 -3.114 -40.657 1.00 65.25 109 PRO A N 1
ATOM 887 C CA . PRO A 1 109 ? 32.338 -3.025 -40.444 1.00 65.25 109 PRO A CA 1
ATOM 888 C C . PRO A 1 109 ? 31.955 -4.129 -39.462 1.00 65.25 109 PRO A C 1
ATOM 890 O O . PRO A 1 109 ? 32.240 -5.302 -39.700 1.00 65.25 109 PRO A O 1
ATOM 893 N N . VAL A 1 110 ? 31.280 -3.755 -38.373 1.00 69.88 110 VAL A N 1
ATOM 894 C CA . VAL A 1 110 ? 30.564 -4.697 -37.505 1.00 69.88 110 VAL A CA 1
ATOM 895 C C . VAL A 1 110 ? 29.887 -5.739 -38.404 1.00 69.88 110 VAL A C 1
ATOM 897 O O . VAL A 1 110 ? 29.002 -5.406 -39.195 1.00 69.88 110 VAL A O 1
ATOM 900 N N . CYS A 1 111 ? 30.376 -6.981 -38.370 1.00 74.38 111 CYS A N 1
ATOM 901 C CA . CYS A 1 111 ? 29.985 -7.997 -39.341 1.00 74.38 111 CYS A CA 1
ATOM 902 C C . CYS A 1 111 ? 28.678 -8.656 -38.904 1.00 74.38 111 CYS A C 1
ATOM 904 O O . CYS A 1 111 ? 28.618 -9.299 -37.853 1.00 74.38 111 CYS A O 1
ATOM 906 N N . PHE A 1 112 ? 27.642 -8.525 -39.730 1.00 80.25 112 PHE A N 1
ATOM 907 C CA . PHE A 1 112 ? 26.346 -9.168 -39.528 1.00 80.25 112 PHE A CA 1
ATOM 908 C C . PHE A 1 112 ? 26.236 -10.356 -40.480 1.00 80.25 112 PHE A C 1
ATOM 910 O O . PHE A 1 112 ? 26.299 -10.198 -41.696 1.00 80.25 112 PHE A O 1
ATOM 917 N N . SER A 1 113 ? 26.099 -11.545 -39.908 1.00 78.50 113 SER A N 1
ATOM 918 C CA . SER A 1 113 ? 25.953 -12.824 -40.602 1.00 78.50 113 SER A CA 1
ATOM 919 C C . SER A 1 113 ? 24.493 -13.257 -40.723 1.00 78.50 113 SER A C 1
ATOM 921 O O . SER A 1 113 ? 24.130 -13.934 -41.682 1.00 78.50 113 SER A O 1
ATOM 923 N N . ARG A 1 114 ? 23.643 -12.861 -39.766 1.00 69.69 114 ARG A N 1
ATOM 924 C CA . ARG A 1 114 ? 22.237 -13.289 -39.696 1.00 69.69 114 ARG A CA 1
ATOM 925 C C . ARG A 1 114 ? 21.255 -12.253 -40.225 1.00 69.69 114 ARG A C 1
ATOM 927 O O . ARG A 1 114 ? 20.118 -12.605 -40.536 1.00 69.69 114 ARG A O 1
ATOM 934 N N . HIS A 1 115 ? 21.671 -10.993 -40.315 1.00 63.34 115 HIS A N 1
ATOM 935 C CA . HIS A 1 115 ? 20.804 -9.886 -40.704 1.00 63.34 115 HIS A CA 1
ATOM 936 C C . HIS A 1 115 ? 21.209 -9.274 -42.049 1.00 63.34 115 HIS A C 1
ATOM 938 O O . HIS A 1 115 ? 22.313 -8.757 -42.218 1.00 63.34 115 HIS A O 1
ATOM 944 N N . SER A 1 116 ? 20.270 -9.277 -43.000 1.00 53.72 116 SER A N 1
ATOM 945 C CA . SER A 1 116 ? 20.336 -8.457 -44.213 1.00 53.72 116 SER A CA 1
ATOM 946 C C . SER A 1 116 ? 20.191 -6.968 -43.864 1.00 53.72 116 SER A C 1
ATOM 948 O O . SER A 1 116 ? 19.547 -6.629 -42.871 1.00 53.72 116 SER A O 1
ATOM 950 N N . ASN A 1 117 ? 20.784 -6.086 -44.678 1.00 61.38 117 ASN A N 1
ATOM 951 C CA . ASN A 1 117 ? 20.761 -4.624 -44.514 1.00 61.38 117 ASN A CA 1
ATOM 952 C C . ASN A 1 117 ? 19.383 -4.074 -44.091 1.00 61.38 117 ASN A C 1
ATOM 954 O O . ASN A 1 117 ? 18.353 -4.480 -44.627 1.00 61.38 117 ASN A O 1
ATOM 958 N N . GLY A 1 118 ? 19.376 -3.135 -43.143 1.00 77.56 118 GLY A N 1
AT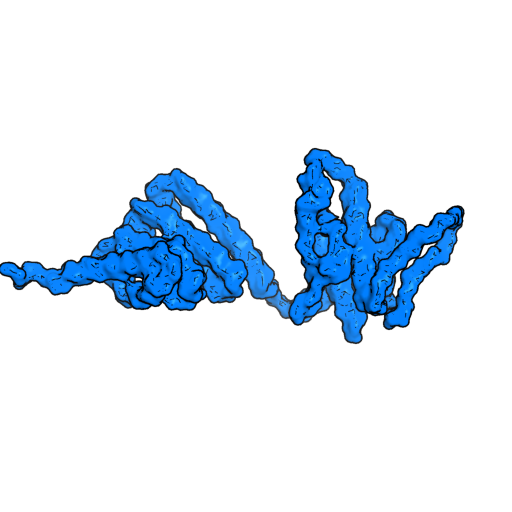OM 959 C CA . GLY A 1 118 ? 18.167 -2.470 -42.662 1.00 77.56 118 GLY A CA 1
ATOM 960 C C . GLY A 1 118 ? 18.442 -1.569 -41.461 1.00 77.56 118 GLY A C 1
ATOM 961 O O . GLY A 1 118 ? 19.507 -1.647 -40.853 1.00 77.56 118 GLY A O 1
ATOM 962 N N . HIS A 1 119 ? 17.462 -0.747 -41.093 1.00 84.50 119 HIS A N 1
ATOM 963 C CA . HIS A 1 119 ? 17.616 0.317 -40.097 1.00 84.50 119 HIS A CA 1
ATOM 964 C C . HIS A 1 119 ? 18.231 -0.150 -38.772 1.00 84.50 119 HIS A C 1
ATOM 966 O O . HIS A 1 119 ? 19.185 0.453 -38.303 1.00 84.50 119 HIS A O 1
ATOM 972 N N . LEU A 1 120 ? 17.797 -1.288 -38.213 1.00 86.25 120 LEU A N 1
ATOM 973 C CA . LEU A 1 120 ? 18.366 -1.842 -36.973 1.00 86.25 120 LEU A CA 1
ATOM 974 C C . LEU A 1 120 ? 19.893 -2.032 -37.038 1.00 86.25 120 LEU A C 1
ATOM 976 O O . LEU A 1 120 ? 20.586 -1.769 -36.060 1.00 86.25 120 LEU A O 1
ATOM 980 N N . LYS A 1 121 ? 20.419 -2.467 -38.188 1.00 88.19 121 LYS A N 1
ATOM 981 C CA . LYS A 1 121 ? 21.860 -2.629 -38.407 1.00 88.19 121 LYS A CA 1
ATOM 982 C C . LYS A 1 121 ? 22.573 -1.282 -38.309 1.00 88.19 121 LYS A C 1
ATOM 984 O O . LYS A 1 121 ? 23.605 -1.186 -37.655 1.00 88.19 121 LYS A O 1
ATOM 989 N N . GLU A 1 122 ? 22.008 -0.241 -38.914 1.00 89.06 122 GLU A N 1
ATOM 990 C CA . GLU A 1 122 ? 22.554 1.119 -38.855 1.00 89.06 122 GLU A CA 1
ATOM 991 C C . GLU A 1 122 ? 22.517 1.687 -37.436 1.00 89.06 122 GLU A C 1
ATOM 993 O O . GLU A 1 122 ? 23.487 2.310 -37.008 1.00 89.06 122 GLU A O 1
ATOM 998 N N . ILE A 1 123 ? 21.441 1.424 -36.686 1.00 91.50 123 ILE A N 1
ATOM 999 C CA . ILE A 1 123 ? 21.348 1.782 -35.266 1.00 91.50 123 ILE A CA 1
ATOM 1000 C C . ILE A 1 123 ? 22.496 1.126 -34.499 1.00 91.50 123 ILE A C 1
ATOM 1002 O O . ILE A 1 123 ? 23.276 1.822 -33.858 1.00 91.50 123 ILE A O 1
ATOM 1006 N N . ILE A 1 124 ? 22.650 -0.197 -34.610 1.00 92.00 124 ILE A N 1
ATOM 1007 C CA . ILE A 1 124 ? 23.699 -0.945 -33.904 1.00 92.00 124 ILE A CA 1
ATOM 1008 C C . ILE A 1 124 ? 25.095 -0.425 -34.278 1.00 92.00 124 ILE A C 1
ATOM 1010 O O . ILE A 1 124 ? 25.912 -0.201 -33.390 1.00 92.00 124 ILE A O 1
ATOM 1014 N N . ILE A 1 125 ? 25.359 -0.161 -35.561 1.00 90.38 125 ILE A N 1
ATOM 1015 C CA . ILE A 1 125 ? 26.641 0.398 -36.022 1.00 90.38 125 ILE A CA 1
ATOM 1016 C C . ILE A 1 125 ? 26.910 1.774 -35.396 1.00 90.38 125 ILE A C 1
ATOM 1018 O O . ILE A 1 125 ? 28.025 2.025 -34.941 1.00 90.38 125 ILE A O 1
ATOM 1022 N N . LYS A 1 126 ? 25.905 2.659 -35.324 1.00 91.81 126 LYS A N 1
ATOM 1023 C CA . LYS A 1 126 ? 26.046 3.982 -34.689 1.00 91.81 126 LYS A CA 1
ATOM 1024 C C . LYS A 1 126 ? 26.358 3.870 -33.194 1.00 91.81 126 LYS A C 1
ATOM 1026 O O . LYS A 1 126 ? 27.202 4.609 -32.697 1.00 91.81 126 LYS A O 1
ATOM 1031 N N . LEU A 1 127 ? 25.709 2.942 -32.486 1.00 93.56 127 LEU A N 1
ATOM 1032 C CA . LEU A 1 127 ? 25.954 2.698 -31.057 1.00 93.56 127 LEU A CA 1
ATOM 1033 C C . LEU A 1 127 ? 27.352 2.112 -30.808 1.00 93.56 127 LEU A C 1
ATOM 1035 O O . LEU A 1 127 ? 28.015 2.467 -29.837 1.00 93.56 127 LEU A O 1
ATOM 1039 N N . LEU A 1 128 ? 27.825 1.247 -31.706 1.00 93.00 128 LEU A N 1
ATOM 1040 C CA . LEU A 1 128 ? 29.131 0.595 -31.611 1.00 93.00 128 LEU A CA 1
ATOM 1041 C C . LEU A 1 128 ? 30.295 1.445 -32.143 1.00 93.00 128 LEU A C 1
ATOM 1043 O O . LEU A 1 128 ? 31.416 0.948 -32.236 1.00 93.00 128 LEU A O 1
ATOM 1047 N N . ASN A 1 129 ? 30.074 2.721 -32.472 1.00 89.31 129 ASN A N 1
ATOM 1048 C CA . ASN A 1 129 ? 31.138 3.578 -32.984 1.00 89.31 129 ASN A CA 1
ATOM 1049 C C . ASN A 1 129 ? 32.265 3.742 -31.947 1.00 89.31 129 ASN A C 1
ATOM 1051 O O . ASN A 1 129 ? 32.026 4.143 -30.803 1.00 89.31 129 ASN A O 1
ATOM 1055 N N . LYS A 1 130 ? 33.506 3.456 -32.358 1.00 86.50 130 LYS A N 1
ATOM 1056 C CA . LYS A 1 130 ? 34.693 3.590 -31.500 1.00 86.50 130 LYS A CA 1
ATOM 1057 C C . LYS A 1 130 ? 34.906 5.043 -31.060 1.00 86.50 130 LYS A C 1
ATOM 1059 O O . LYS A 1 130 ? 35.287 5.284 -29.916 1.00 86.50 130 LYS A O 1
ATOM 1064 N N . ASN A 1 131 ? 34.583 6.012 -31.918 1.00 86.50 131 ASN A N 1
ATOM 1065 C CA . ASN A 1 131 ? 34.647 7.428 -31.579 1.00 86.50 131 ASN A CA 1
ATOM 1066 C C . ASN A 1 131 ? 33.437 7.841 -30.720 1.00 86.50 131 ASN A C 1
ATOM 1068 O O . ASN A 1 131 ? 32.300 7.839 -31.192 1.00 86.50 131 ASN A O 1
ATOM 1072 N N . VAL A 1 132 ? 33.707 8.223 -29.466 1.00 87.56 132 VAL A N 1
ATOM 1073 C CA . VAL A 1 132 ? 32.726 8.675 -28.460 1.00 87.56 132 VAL A CA 1
ATOM 1074 C C . VAL A 1 132 ? 31.854 9.820 -28.981 1.00 87.56 132 VAL A C 1
ATOM 1076 O O . VAL A 1 132 ? 30.648 9.799 -28.758 1.00 87.56 132 VAL A O 1
ATOM 1079 N N . GLU A 1 133 ? 32.443 10.772 -29.708 1.00 87.19 133 GLU A N 1
ATOM 1080 C CA . GLU A 1 133 ? 31.761 11.980 -30.199 1.00 87.19 133 GLU A CA 1
ATOM 1081 C C . GLU A 1 133 ? 30.805 11.691 -31.365 1.00 87.19 133 GLU A C 1
ATOM 1083 O O . GLU A 1 133 ? 29.899 12.471 -31.649 1.00 87.19 133 GLU A O 1
ATOM 1088 N N . LEU A 1 134 ? 31.000 10.561 -32.054 1.00 88.50 134 LEU A N 1
ATOM 1089 C CA . LEU A 1 134 ? 30.128 10.114 -33.143 1.00 88.50 134 LEU A CA 1
ATOM 1090 C C . LEU A 1 134 ? 29.012 9.182 -32.659 1.00 88.50 134 LEU A C 1
ATOM 1092 O O . LEU A 1 134 ? 28.114 8.853 -33.440 1.00 88.50 134 LEU A O 1
ATOM 1096 N N . ARG A 1 135 ? 29.058 8.733 -31.397 1.00 93.38 135 ARG A N 1
ATOM 1097 C CA . ARG A 1 135 ? 27.965 7.956 -30.812 1.00 93.38 135 ARG A CA 1
ATOM 1098 C C . ARG A 1 135 ? 26.793 8.888 -30.511 1.00 93.38 135 ARG A C 1
ATOM 1100 O O . ARG A 1 135 ? 26.995 9.952 -29.927 1.00 93.38 135 ARG A O 1
ATOM 1107 N N . PRO A 1 136 ? 25.557 8.493 -30.853 1.00 94.69 136 PRO A N 1
ATOM 1108 C CA . PRO A 1 136 ? 24.398 9.269 -30.455 1.00 94.69 136 PRO A CA 1
ATOM 1109 C C . PRO A 1 136 ? 24.256 9.225 -28.933 1.00 94.69 136 PRO A C 1
ATOM 1111 O O . PRO A 1 136 ? 24.409 8.170 -28.319 1.00 94.69 136 PRO A O 1
ATOM 1114 N N . ASN A 1 137 ? 23.894 10.345 -28.318 1.00 93.94 137 ASN A N 1
ATOM 1115 C CA . ASN A 1 137 ? 23.382 10.309 -26.953 1.00 93.94 137 ASN A CA 1
ATOM 1116 C C . ASN A 1 137 ? 21.970 9.690 -26.922 1.00 93.94 137 ASN A C 1
ATOM 1118 O O . ASN A 1 137 ? 21.324 9.505 -27.957 1.00 93.94 137 ASN A O 1
ATOM 1122 N N . ALA A 1 138 ? 21.460 9.386 -25.728 1.00 91.38 138 ALA A N 1
ATOM 1123 C CA . ALA A 1 138 ? 20.173 8.709 -25.592 1.00 91.38 138 ALA A CA 1
ATOM 1124 C C . ALA A 1 138 ? 18.988 9.483 -26.210 1.00 91.38 138 ALA A C 1
ATOM 1126 O O . ALA A 1 138 ? 18.077 8.864 -26.754 1.00 91.38 138 ALA A O 1
ATOM 1127 N N . ASN A 1 139 ? 19.008 10.822 -26.193 1.00 91.00 139 ASN A N 1
ATOM 1128 C CA . ASN A 1 139 ? 17.957 11.631 -26.820 1.00 91.00 139 ASN A CA 1
ATOM 1129 C C . ASN A 1 139 ? 18.051 11.582 -28.351 1.00 91.00 139 ASN A C 1
ATOM 1131 O O . ASN A 1 139 ? 17.043 11.373 -29.014 1.00 91.00 139 ASN A O 1
ATOM 1135 N N . GLN A 1 140 ? 19.260 11.673 -28.909 1.00 92.75 140 GLN A N 1
ATOM 1136 C CA . GLN A 1 140 ? 19.490 11.510 -30.351 1.00 92.75 140 GLN A CA 1
ATOM 1137 C C . GLN A 1 140 ? 19.108 10.106 -30.838 1.00 92.75 140 GLN A C 1
ATOM 1139 O O . GLN A 1 140 ? 18.652 9.939 -31.966 1.00 92.75 140 GLN A O 1
ATOM 1144 N N . LEU A 1 141 ? 19.280 9.083 -29.996 1.00 92.38 141 LEU A N 1
ATOM 1145 C CA . LEU A 1 141 ? 18.796 7.733 -30.277 1.00 92.38 141 LEU A CA 1
ATOM 1146 C C . LEU A 1 141 ? 17.262 7.676 -30.283 1.00 92.38 141 LEU A C 1
ATOM 1148 O O . LEU A 1 141 ? 16.684 7.041 -31.163 1.00 92.38 141 LEU A O 1
ATOM 1152 N N . LEU A 1 142 ? 16.601 8.356 -29.340 1.00 89.75 142 LEU A N 1
ATOM 1153 C CA . LEU A 1 142 ? 15.142 8.464 -29.322 1.00 89.75 142 LEU A CA 1
ATOM 1154 C C . LEU A 1 142 ? 14.594 9.201 -30.542 1.00 89.75 142 LEU A C 1
ATOM 1156 O O . LEU A 1 142 ? 13.504 8.864 -30.979 1.00 89.75 142 LEU A O 1
ATOM 1160 N N . GLU A 1 143 ? 15.302 10.185 -31.086 1.00 91.44 143 GLU A N 1
ATOM 1161 C CA . GLU A 1 143 ? 14.861 10.969 -32.250 1.00 91.44 143 GLU A CA 1
ATOM 1162 C C . GLU A 1 143 ? 14.892 10.188 -33.574 1.00 91.44 143 GLU A C 1
ATOM 1164 O O . GLU A 1 143 ? 14.340 10.652 -34.572 1.00 91.44 143 GLU A O 1
ATOM 1169 N N . GLN A 1 144 ? 15.493 8.995 -33.605 1.00 91.06 144 GLN A N 1
ATOM 1170 C CA . GLN A 1 144 ? 15.516 8.166 -34.809 1.00 91.06 144 GLN A CA 1
ATOM 1171 C C . GLN A 1 144 ? 14.103 7.718 -35.191 1.00 91.06 144 GLN A C 1
ATOM 1173 O O . GLN A 1 144 ? 13.342 7.227 -34.352 1.00 91.06 144 GLN A O 1
ATOM 1178 N N . VAL A 1 145 ? 13.763 7.875 -36.473 1.00 90.56 145 VAL A N 1
ATOM 1179 C CA . VAL A 1 145 ? 12.406 7.662 -37.002 1.00 90.56 145 VAL A CA 1
ATOM 1180 C C . VAL A 1 145 ? 11.905 6.262 -36.676 1.00 90.56 145 VAL A C 1
ATOM 1182 O O . VAL A 1 145 ? 10.786 6.098 -36.208 1.00 90.56 145 VAL A O 1
ATOM 1185 N N . GLU A 1 146 ? 12.754 5.255 -36.823 1.00 89.19 146 GLU A N 1
ATOM 1186 C CA . GLU A 1 146 ? 12.398 3.856 -36.620 1.00 89.19 146 GLU A CA 1
ATOM 1187 C C . GLU A 1 146 ? 12.151 3.549 -35.140 1.00 89.19 146 GLU A C 1
ATOM 1189 O O . GLU A 1 146 ? 11.262 2.766 -34.803 1.00 89.19 146 GLU A O 1
ATOM 1194 N N . ILE A 1 147 ? 12.888 4.208 -34.241 1.00 88.19 147 ILE A N 1
ATOM 1195 C CA . ILE A 1 147 ? 12.662 4.133 -32.796 1.00 88.19 147 ILE A CA 1
ATOM 1196 C C . ILE A 1 147 ? 11.352 4.837 -32.432 1.00 88.19 147 ILE A C 1
ATOM 1198 O O . ILE A 1 147 ? 10.533 4.251 -31.723 1.00 88.19 147 ILE A O 1
ATOM 1202 N N . GLN A 1 148 ? 11.100 6.039 -32.959 1.00 87.81 148 GLN A N 1
ATOM 1203 C CA . GLN A 1 148 ? 9.836 6.755 -32.750 1.00 87.81 148 GLN A CA 1
ATOM 1204 C C . GLN A 1 148 ? 8.635 5.983 -33.285 1.00 87.81 148 GLN A C 1
ATOM 1206 O O . GLN A 1 148 ? 7.612 5.902 -32.610 1.00 87.81 148 GLN A O 1
ATOM 1211 N N . GLU A 1 149 ? 8.746 5.363 -34.456 1.00 87.81 149 GLU A N 1
ATOM 1212 C CA . GLU A 1 149 ? 7.701 4.514 -35.016 1.00 87.81 149 GLU A CA 1
ATOM 1213 C C . GLU A 1 149 ? 7.400 3.331 -34.101 1.00 87.81 149 GLU A C 1
ATOM 1215 O O . GLU A 1 149 ? 6.229 3.066 -33.833 1.00 87.81 149 GLU A O 1
ATOM 1220 N N . ARG A 1 150 ? 8.415 2.643 -33.554 1.00 86.56 150 ARG A N 1
ATOM 1221 C CA . ARG A 1 150 ? 8.175 1.575 -32.567 1.00 86.56 150 ARG A CA 1
ATOM 1222 C C . ARG A 1 150 ? 7.542 2.108 -31.292 1.00 86.56 150 ARG A C 1
ATOM 1224 O O . ARG A 1 150 ? 6.601 1.489 -30.808 1.00 86.56 150 ARG A O 1
ATOM 1231 N N . ILE A 1 151 ? 8.000 3.247 -30.777 1.00 83.94 151 ILE A N 1
ATOM 1232 C CA . ILE A 1 151 ? 7.414 3.892 -29.594 1.00 83.94 151 ILE A CA 1
ATOM 1233 C C . ILE A 1 151 ? 5.947 4.243 -29.855 1.00 83.94 151 ILE A C 1
ATOM 1235 O O . ILE A 1 151 ? 5.099 3.977 -29.012 1.00 83.94 151 ILE A O 1
ATOM 1239 N N . ASN A 1 152 ? 5.622 4.796 -31.022 1.00 81.31 152 ASN A N 1
ATOM 1240 C CA . ASN A 1 152 ? 4.261 5.171 -31.392 1.00 81.31 152 ASN A CA 1
ATOM 1241 C C . ASN A 1 152 ? 3.384 3.942 -31.643 1.00 81.31 152 ASN A C 1
ATOM 1243 O O . ASN A 1 152 ? 2.255 3.896 -31.173 1.00 81.31 152 ASN A O 1
ATOM 1247 N N . ILE A 1 153 ? 3.905 2.907 -32.300 1.00 78.75 153 ILE A N 1
ATOM 1248 C CA . ILE A 1 153 ? 3.215 1.622 -32.456 1.00 78.75 153 ILE A CA 1
ATOM 1249 C C . ILE A 1 153 ? 2.972 0.982 -31.091 1.00 78.75 153 ILE A C 1
ATOM 1251 O O . ILE A 1 153 ? 1.882 0.478 -30.866 1.00 78.75 153 ILE A O 1
ATOM 1255 N N . GLN A 1 154 ? 3.929 1.028 -30.163 1.00 68.81 154 GLN A N 1
ATOM 1256 C CA . GLN A 1 154 ? 3.716 0.581 -28.787 1.00 68.81 154 GLN A CA 1
ATOM 1257 C C . GLN A 1 154 ? 2.633 1.439 -28.122 1.00 68.81 154 GLN A C 1
ATOM 1259 O O . GLN A 1 154 ? 1.674 0.871 -27.620 1.00 68.81 154 GLN A O 1
ATOM 1264 N N . LYS A 1 155 ? 2.687 2.774 -28.233 1.00 64.56 155 LYS A N 1
ATOM 1265 C CA . LYS A 1 155 ? 1.636 3.694 -27.752 1.00 64.56 155 LYS A CA 1
ATOM 1266 C C . LYS A 1 155 ? 0.254 3.460 -28.382 1.00 64.56 155 LYS A C 1
ATOM 1268 O O . LYS A 1 155 ? -0.720 3.831 -27.748 1.00 64.56 155 LYS A O 1
ATOM 1273 N N . HIS A 1 156 ? 0.162 2.899 -29.593 1.00 52.03 156 HIS A N 1
ATOM 1274 C CA . HIS A 1 156 ? -1.096 2.646 -30.317 1.00 52.03 156 HIS A CA 1
ATOM 1275 C C . HIS A 1 156 ? -1.605 1.194 -30.209 1.00 52.03 156 HIS A C 1
ATOM 1277 O O . HIS A 1 156 ? -2.811 0.968 -30.266 1.00 52.03 156 HIS A O 1
ATOM 1283 N N . LEU A 1 157 ? -0.716 0.205 -30.053 1.00 51.78 157 LEU A N 1
ATOM 1284 C CA . LEU A 1 157 ? -1.049 -1.185 -29.691 1.00 51.78 157 LEU A CA 1
ATOM 1285 C C . LEU A 1 157 ? -1.444 -1.295 -28.215 1.00 51.78 157 LEU A C 1
ATOM 1287 O O . LEU A 1 157 ? -2.107 -2.250 -27.814 1.00 51.78 157 LEU A O 1
ATOM 1291 N N . LEU A 1 158 ? -1.061 -0.296 -27.428 1.00 43.31 158 LEU A N 1
ATOM 1292 C CA . LEU A 1 158 ? -1.732 0.086 -26.204 1.00 43.31 158 LEU A CA 1
ATOM 1293 C C . LEU A 1 158 ? -2.957 0.931 -26.556 1.00 43.31 158 LEU A C 1
ATOM 1295 O O . LEU A 1 158 ? -2.798 2.085 -26.946 1.00 43.31 158 LEU A O 1
ATOM 1299 N N . PRO A 1 159 ? -4.193 0.418 -26.435 1.00 37.06 159 PRO A N 1
ATOM 1300 C CA . PRO A 1 159 ? -5.341 1.313 -26.444 1.00 37.06 159 PRO A CA 1
ATOM 1301 C C . PRO A 1 159 ? -5.159 2.354 -25.328 1.00 37.06 159 PRO A C 1
ATOM 1303 O O . PRO A 1 159 ? -4.580 2.036 -24.292 1.00 37.06 159 PRO A O 1
ATOM 1306 N N . ASN A 1 160 ? -5.643 3.580 -25.568 1.00 36.19 160 ASN A N 1
ATOM 1307 C CA . ASN A 1 160 ? -5.663 4.752 -24.677 1.00 36.19 160 ASN A CA 1
ATOM 1308 C C . ASN A 1 160 ? -6.141 4.456 -23.235 1.00 36.19 160 ASN A C 1
ATOM 1310 O O . ASN A 1 160 ? -7.209 4.879 -22.800 1.00 36.19 160 ASN A O 1
ATOM 1314 N N . SER A 1 161 ? -5.313 3.775 -22.463 1.00 40.25 161 SER A N 1
ATOM 1315 C CA . SER A 1 161 ? -5.381 3.641 -21.022 1.00 40.25 161 SER A CA 1
ATOM 1316 C C . SER A 1 161 ? -3.938 3.670 -20.553 1.00 40.25 161 SER A C 1
ATOM 1318 O O . SER A 1 161 ? -3.157 2.791 -20.919 1.00 40.25 161 SER A O 1
ATOM 1320 N N . GLN A 1 162 ? -3.564 4.672 -19.758 1.00 42.62 162 GLN A N 1
ATOM 1321 C CA . GLN A 1 162 ? -2.400 4.547 -18.884 1.00 42.62 162 GLN A CA 1
ATOM 1322 C C . GLN A 1 162 ? -2.490 3.156 -18.236 1.00 42.62 162 GLN A C 1
ATOM 1324 O O . GLN A 1 162 ? -3.546 2.809 -17.702 1.00 42.62 162 GLN A O 1
ATOM 1329 N N . TYR A 1 163 ? -1.460 2.318 -18.381 1.00 52.03 163 TYR A N 1
ATOM 1330 C CA . TYR A 1 163 ? -1.510 0.933 -17.909 1.00 52.03 163 TYR A CA 1
ATOM 1331 C C . TYR A 1 163 ? -2.060 0.892 -16.477 1.00 52.03 163 TYR A C 1
ATOM 1333 O O . TYR A 1 163 ? -1.575 1.665 -15.646 1.00 52.03 163 TYR A O 1
ATOM 1341 N N . PRO A 1 164 ? -2.976 -0.033 -16.127 1.00 58.19 164 PRO A N 1
ATOM 1342 C CA . PRO A 1 164 ? -3.407 -0.217 -14.743 1.00 58.19 164 PRO A CA 1
ATOM 1343 C C . PRO A 1 164 ? -2.224 -0.328 -13.773 1.00 58.19 164 PRO A C 1
ATOM 1345 O O . PRO A 1 164 ? -2.307 0.157 -12.655 1.00 58.19 164 PRO A O 1
ATOM 1348 N N . ILE A 1 165 ? -1.090 -0.877 -14.229 1.00 62.56 165 ILE A N 1
ATOM 1349 C CA . ILE A 1 165 ? 0.157 -0.986 -13.463 1.00 62.56 165 ILE A CA 1
ATOM 1350 C C . ILE A 1 165 ? 0.881 0.362 -13.311 1.00 62.56 165 ILE A C 1
ATOM 1352 O O . ILE A 1 165 ? 1.412 0.630 -12.241 1.00 62.56 165 ILE A O 1
ATOM 1356 N N . GLU A 1 166 ? 0.934 1.220 -14.333 1.00 67.12 166 GLU A N 1
ATOM 1357 C CA . GLU A 1 166 ? 1.569 2.545 -14.220 1.00 67.12 166 GLU A CA 1
ATOM 1358 C C . GLU A 1 166 ? 0.709 3.519 -13.414 1.00 67.12 166 GLU A C 1
ATOM 1360 O O . GLU A 1 166 ? 1.238 4.217 -12.548 1.00 67.12 166 GLU A O 1
ATOM 1365 N N . ILE A 1 167 ? -0.616 3.493 -13.615 1.00 69.38 167 ILE A N 1
ATOM 1366 C CA . ILE A 1 167 ? -1.569 4.189 -12.742 1.00 69.38 167 ILE A CA 1
ATOM 1367 C C . ILE A 1 167 ? -1.407 3.669 -11.313 1.00 69.38 167 ILE A C 1
ATOM 1369 O O . ILE A 1 167 ? -1.282 4.467 -10.388 1.00 69.38 167 ILE A O 1
ATOM 1373 N N . ALA A 1 168 ? -1.351 2.346 -11.114 1.00 75.38 168 ALA A N 1
ATOM 1374 C CA . ALA A 1 168 ? -1.178 1.770 -9.787 1.00 75.38 168 ALA A CA 1
ATOM 1375 C C . ALA A 1 168 ? 0.161 2.159 -9.155 1.00 75.38 168 ALA A C 1
ATOM 1377 O O . ALA A 1 168 ? 0.184 2.470 -7.971 1.00 75.38 168 ALA A O 1
ATOM 1378 N N . LYS A 1 169 ? 1.257 2.211 -9.921 1.00 81.31 169 LYS A N 1
ATOM 1379 C CA . LYS A 1 169 ? 2.572 2.669 -9.441 1.00 81.31 169 LYS A CA 1
ATOM 1380 C C . LYS A 1 169 ? 2.556 4.142 -9.049 1.00 81.31 169 LYS A C 1
ATOM 138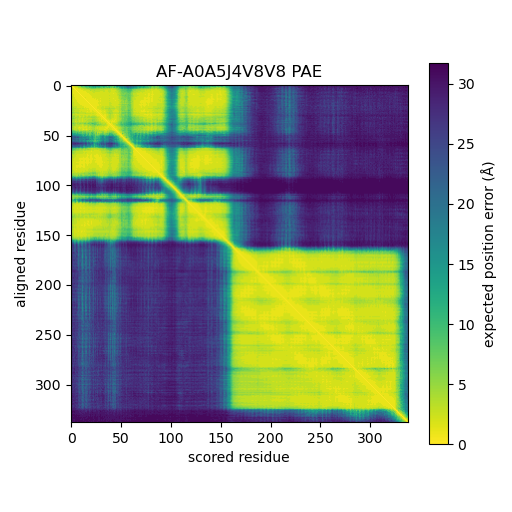2 O O . LYS A 1 169 ? 3.045 4.484 -7.978 1.00 81.31 169 LYS A O 1
ATOM 1387 N N . SER A 1 170 ? 1.998 5.010 -9.892 1.00 79.25 170 SER A N 1
ATOM 1388 C CA . SER A 1 170 ? 1.872 6.437 -9.582 1.00 79.25 170 SER A CA 1
ATOM 1389 C C . SER A 1 170 ? 1.006 6.642 -8.339 1.00 79.25 170 SER A C 1
ATOM 1391 O O . SER A 1 170 ? 1.421 7.314 -7.396 1.00 79.25 170 SER A O 1
ATOM 1393 N N . GLN A 1 171 ? -0.145 5.973 -8.280 1.00 83.94 171 GLN A N 1
ATOM 1394 C CA . GLN A 1 171 ? -1.059 6.063 -7.150 1.00 83.94 171 GLN A CA 1
ATOM 1395 C C . GLN A 1 171 ? -0.463 5.471 -5.867 1.00 83.94 171 GLN A C 1
ATOM 1397 O O . GLN A 1 171 ? -0.623 6.050 -4.794 1.00 83.94 171 GLN A O 1
ATOM 1402 N N . PHE A 1 172 ? 0.281 4.369 -5.969 1.00 88.69 172 PHE A N 1
ATOM 1403 C CA . PHE A 1 172 ? 1.048 3.797 -4.866 1.00 88.69 172 PHE A CA 1
ATOM 1404 C C . PHE A 1 172 ? 2.049 4.809 -4.308 1.00 88.69 172 PHE A C 1
ATOM 1406 O O . PHE A 1 172 ? 2.071 5.034 -3.099 1.00 88.69 172 PHE A O 1
ATOM 1413 N N . SER A 1 173 ? 2.838 5.456 -5.171 1.00 84.19 173 SER A N 1
ATOM 1414 C CA . SER A 1 173 ? 3.794 6.492 -4.767 1.00 84.19 173 SER A CA 1
ATOM 1415 C C . SER A 1 173 ? 3.099 7.682 -4.105 1.00 84.19 173 SER A C 1
ATOM 1417 O O . SER A 1 173 ? 3.554 8.141 -3.058 1.00 84.19 173 SER A O 1
ATOM 1419 N N . ASN A 1 174 ? 1.963 8.128 -4.650 1.00 79.56 174 ASN A N 1
ATOM 1420 C CA . ASN A 1 174 ? 1.162 9.208 -4.069 1.00 79.56 174 ASN A CA 1
ATOM 1421 C C . ASN A 1 174 ? 0.668 8.844 -2.663 1.00 79.56 174 ASN A C 1
ATOM 1423 O O . ASN A 1 174 ? 0.820 9.630 -1.729 1.00 79.56 174 ASN A O 1
ATOM 1427 N N . TYR A 1 175 ? 0.131 7.634 -2.481 1.00 90.50 175 TYR A N 1
ATOM 1428 C CA . TYR A 1 175 ? -0.321 7.173 -1.169 1.00 90.50 175 TYR A CA 1
ATOM 1429 C C . TYR A 1 175 ? 0.819 6.953 -0.187 1.00 90.50 175 TYR A C 1
ATOM 1431 O O . TYR A 1 175 ? 0.670 7.285 0.983 1.00 90.50 175 TYR A O 1
ATOM 1439 N N . ARG A 1 176 ? 1.966 6.442 -0.637 1.00 88.38 176 ARG A N 1
ATOM 1440 C CA . ARG A 1 176 ? 3.165 6.316 0.197 1.00 88.38 176 ARG A CA 1
ATOM 1441 C C . ARG A 1 176 ? 3.637 7.679 0.687 1.00 88.38 176 ARG A C 1
ATOM 1443 O O . ARG A 1 176 ? 3.883 7.822 1.877 1.00 88.38 176 ARG A O 1
ATOM 1450 N N . LEU A 1 177 ? 3.724 8.673 -0.193 1.00 76.94 177 LEU A N 1
ATOM 1451 C CA . LEU A 1 177 ? 4.124 10.025 0.191 1.00 76.94 177 LEU A CA 1
ATOM 1452 C C . LEU A 1 177 ? 3.141 10.634 1.198 1.00 76.94 177 LEU A C 1
ATOM 1454 O O . LEU A 1 177 ? 3.563 11.110 2.248 1.00 76.94 177 LEU A O 1
ATOM 1458 N N . TYR A 1 178 ? 1.842 10.558 0.908 1.00 87.56 178 TYR A N 1
ATOM 1459 C CA . TYR A 1 178 ? 0.803 11.070 1.798 1.00 87.56 178 TYR A CA 1
ATOM 1460 C C . TYR A 1 178 ? 0.818 10.377 3.171 1.00 87.56 178 TYR A C 1
ATOM 1462 O O . TYR A 1 178 ? 0.805 11.050 4.196 1.00 87.56 178 TYR A O 1
ATOM 1470 N N . LEU A 1 179 ? 0.907 9.044 3.215 1.00 84.00 179 LEU A N 1
ATOM 1471 C CA . LEU A 1 179 ? 0.969 8.296 4.473 1.00 84.00 179 LEU A CA 1
ATOM 1472 C C . LEU A 1 179 ? 2.250 8.600 5.258 1.00 84.00 179 LEU A C 1
ATOM 1474 O O . LEU A 1 179 ? 2.185 8.709 6.475 1.00 84.00 179 LEU A O 1
ATOM 1478 N N . ALA A 1 180 ? 3.396 8.782 4.589 1.00 77.94 180 ALA A N 1
ATOM 1479 C CA . ALA A 1 180 ? 4.627 9.211 5.255 1.00 77.94 180 ALA A CA 1
ATOM 1480 C C . ALA A 1 180 ? 4.455 10.588 5.908 1.00 77.94 180 ALA A C 1
ATOM 1482 O O . ALA A 1 180 ? 4.814 10.762 7.068 1.00 77.94 180 ALA A O 1
ATOM 1483 N N . GLN A 1 181 ? 3.882 11.551 5.179 1.00 78.38 181 GLN A N 1
ATOM 1484 C CA . GLN A 1 181 ? 3.612 12.893 5.698 1.00 78.38 181 GLN A CA 1
ATOM 1485 C C . GLN A 1 181 ? 2.656 12.847 6.892 1.00 78.38 181 GLN A C 1
ATOM 1487 O O . GLN A 1 181 ? 2.942 13.457 7.918 1.00 78.38 181 GLN A O 1
ATOM 1492 N N . LEU A 1 182 ? 1.576 12.070 6.790 1.00 89.88 182 LEU A N 1
ATOM 1493 C CA . LEU A 1 182 ? 0.608 11.901 7.869 1.00 89.88 182 LEU A CA 1
ATOM 1494 C C . LEU A 1 182 ? 1.242 11.250 9.107 1.00 89.88 182 LEU A C 1
ATOM 1496 O O . LEU A 1 182 ? 1.045 11.727 10.218 1.00 89.88 182 LEU A O 1
ATOM 1500 N N . LEU A 1 183 ? 2.035 10.187 8.939 1.00 88.56 183 LEU A N 1
ATOM 1501 C CA . LEU A 1 183 ? 2.728 9.532 10.054 1.00 88.56 183 LEU A CA 1
ATOM 1502 C C . LEU A 1 183 ? 3.705 10.487 10.750 1.00 88.56 183 LEU A C 1
ATOM 1504 O O . LEU A 1 183 ? 3.761 10.507 11.978 1.00 88.56 183 LEU A O 1
ATOM 1508 N N . VAL A 1 184 ? 4.431 11.314 9.991 1.00 83.81 184 VAL A N 1
ATOM 1509 C CA . VAL A 1 184 ? 5.293 12.367 10.552 1.00 83.81 184 VAL A CA 1
ATOM 1510 C C . VAL A 1 184 ? 4.469 13.410 11.309 1.00 83.81 184 VAL A C 1
ATOM 1512 O O . VAL A 1 184 ? 4.848 13.768 12.417 1.00 83.81 184 VAL A O 1
ATOM 1515 N N . GLU A 1 185 ? 3.331 13.852 10.765 1.00 88.75 185 GLU A N 1
ATOM 1516 C CA . GLU A 1 185 ? 2.432 14.807 11.433 1.00 88.75 185 GLU A CA 1
ATOM 1517 C C . GLU A 1 185 ? 1.826 14.235 12.727 1.00 88.75 185 GLU A C 1
ATOM 1519 O O . GLU A 1 185 ? 1.570 14.975 13.672 1.00 88.75 185 GLU A O 1
ATOM 1524 N N . ILE A 1 186 ? 1.607 12.921 12.812 1.00 89.88 186 ILE A N 1
ATOM 1525 C CA . ILE A 1 186 ? 1.067 12.268 14.015 1.00 89.88 186 ILE A CA 1
ATOM 1526 C C . ILE A 1 186 ? 2.169 12.021 15.059 1.00 89.88 186 ILE A C 1
ATOM 1528 O O . ILE A 1 186 ? 1.913 12.068 16.268 1.00 89.88 186 ILE A O 1
ATOM 1532 N N . THR A 1 187 ? 3.392 11.738 14.606 1.00 85.31 187 THR A N 1
ATOM 1533 C CA . THR A 1 187 ? 4.517 11.354 15.466 1.00 85.31 187 THR A CA 1
ATOM 1534 C C . THR A 1 187 ? 4.957 12.524 16.342 1.00 85.31 187 THR A C 1
ATOM 1536 O O . THR A 1 187 ? 5.416 13.549 15.856 1.00 85.31 187 THR A O 1
ATOM 1539 N N . GLY A 1 188 ? 4.861 12.351 17.662 1.00 81.50 188 GLY A N 1
ATOM 1540 C CA . GLY A 1 188 ? 5.224 13.383 18.641 1.00 81.50 188 GLY A CA 1
ATOM 1541 C C . GLY A 1 188 ? 4.114 14.399 18.928 1.00 81.50 188 GLY A C 1
ATOM 1542 O O . GLY A 1 188 ? 4.275 15.226 19.823 1.00 81.50 188 GLY A O 1
ATOM 1543 N N . SER A 1 189 ? 2.980 14.304 18.234 1.00 89.44 189 SER A N 1
ATOM 1544 C CA . SER A 1 189 ? 1.851 15.217 18.411 1.00 89.44 189 SER A CA 1
ATOM 1545 C C . SER A 1 189 ? 1.022 14.863 19.645 1.00 89.44 189 SER A C 1
ATOM 1547 O O . SER A 1 189 ? 0.902 13.692 20.034 1.00 89.44 189 SER A O 1
ATOM 1549 N N . SER A 1 190 ? 0.441 15.883 20.283 1.00 95.38 190 SER A N 1
ATOM 1550 C CA . SER A 1 190 ? -0.385 15.697 21.478 1.00 95.38 190 SER A CA 1
ATOM 1551 C C . SER A 1 190 ? -1.701 14.977 21.150 1.00 95.38 190 SER A C 1
ATOM 1553 O O . SER A 1 190 ? -2.127 14.906 19.997 1.00 95.38 190 SER A O 1
ATOM 1555 N N . VAL A 1 191 ? -2.405 14.471 22.170 1.00 95.50 191 VAL A N 1
ATOM 1556 C CA . VAL A 1 191 ? -3.742 13.868 21.986 1.00 95.50 191 VAL A CA 1
ATOM 1557 C C . VAL A 1 191 ? -4.713 14.852 21.314 1.00 95.50 191 VAL A C 1
ATOM 1559 O O . VAL A 1 191 ? -5.507 14.438 20.470 1.00 95.50 191 VAL A O 1
ATOM 1562 N N . GLN A 1 192 ? -4.619 16.146 21.640 1.00 96.25 192 GLN A N 1
ATOM 1563 C CA . GLN A 1 192 ? -5.472 17.185 21.063 1.00 96.25 192 GLN A CA 1
ATOM 1564 C C . GLN A 1 192 ? -5.137 17.452 19.590 1.00 96.25 192 GLN A C 1
ATOM 1566 O O . GLN A 1 192 ? -6.047 17.573 18.773 1.00 96.25 192 GLN A O 1
ATOM 1571 N N . ASP A 1 193 ? -3.853 17.466 19.226 1.00 94.62 193 ASP A N 1
ATOM 1572 C CA . ASP A 1 193 ? -3.434 17.631 17.829 1.00 94.62 193 ASP A CA 1
ATOM 1573 C C . ASP A 1 193 ? -3.887 16.439 16.983 1.00 94.62 193 ASP A C 1
ATOM 1575 O O . ASP A 1 193 ? -4.439 16.610 15.900 1.00 94.62 193 ASP A O 1
ATOM 1579 N N . ARG A 1 194 ? -3.751 15.214 17.510 1.00 96.69 194 ARG A N 1
ATOM 1580 C CA . ARG A 1 194 ? -4.254 14.004 16.841 1.00 96.69 194 ARG A CA 1
ATOM 1581 C C . ARG A 1 194 ? -5.771 14.018 16.667 1.00 96.69 194 ARG A C 1
ATOM 1583 O O . ARG A 1 194 ? -6.267 13.526 15.656 1.00 96.69 194 ARG A O 1
ATOM 1590 N N . LEU A 1 195 ? -6.508 14.583 17.626 1.00 97.44 195 LEU A N 1
ATOM 1591 C CA . LEU A 1 195 ? -7.948 14.797 17.483 1.00 97.44 195 LEU A CA 1
ATOM 1592 C C . LEU A 1 195 ? -8.244 15.783 16.345 1.00 97.44 195 LEU A C 1
ATOM 1594 O O . LEU A 1 195 ? -9.037 15.458 15.467 1.00 97.44 195 LEU A O 1
ATOM 1598 N N . ALA A 1 196 ? -7.550 16.922 16.304 1.00 96.50 196 ALA A N 1
ATOM 1599 C CA . ALA A 1 196 ? -7.710 17.901 15.231 1.00 96.50 196 ALA A CA 1
ATOM 1600 C C . ALA A 1 196 ? -7.375 17.307 13.851 1.00 96.50 196 ALA A C 1
ATOM 1602 O O . ALA A 1 196 ? -8.038 17.620 12.866 1.00 96.50 196 ALA A O 1
ATOM 1603 N N . ILE A 1 197 ? -6.379 16.417 13.763 1.00 94.44 197 ILE A N 1
ATOM 1604 C CA . ILE A 1 197 ? -6.075 15.665 12.537 1.00 94.44 197 ILE A CA 1
ATOM 1605 C C . ILE A 1 197 ? -7.250 14.745 12.173 1.00 94.44 197 ILE A C 1
ATOM 1607 O O . ILE A 1 197 ? -7.712 14.763 11.034 1.00 94.44 197 ILE A O 1
ATOM 1611 N N . ALA A 1 198 ? -7.791 13.980 13.126 1.00 96.50 198 ALA A N 1
ATOM 1612 C CA . ALA A 1 198 ? -8.942 13.108 12.879 1.00 96.50 198 ALA A CA 1
ATOM 1613 C C . ALA A 1 198 ? -10.181 13.880 12.376 1.00 96.50 198 ALA A C 1
ATOM 1615 O O . ALA A 1 198 ? -10.852 13.421 11.448 1.00 96.50 198 ALA A O 1
ATOM 1616 N N . GLU A 1 199 ? -10.449 15.066 12.929 1.00 96.50 199 GLU A N 1
ATOM 1617 C CA . GLU A 1 199 ? -11.569 15.944 12.553 1.00 96.50 199 GLU A CA 1
ATOM 1618 C C . GLU A 1 199 ? -11.474 16.488 11.117 1.00 96.50 199 GLU A C 1
ATOM 1620 O O . GLU A 1 199 ? -12.495 16.808 10.511 1.00 96.50 199 GLU A O 1
ATOM 1625 N N . ARG A 1 200 ? -10.278 16.516 10.508 1.00 94.44 200 ARG A N 1
ATOM 1626 C CA . ARG A 1 200 ? -10.083 16.903 9.092 1.00 94.44 200 ARG A CA 1
ATOM 1627 C C . ARG A 1 200 ? -10.553 15.837 8.092 1.00 94.44 200 ARG A C 1
ATOM 1629 O O . ARG A 1 200 ? -10.400 16.015 6.883 1.00 94.44 200 ARG A O 1
ATOM 1636 N N . GLY A 1 201 ? -11.097 14.717 8.570 1.00 94.06 201 GLY A N 1
ATOM 1637 C CA . GLY A 1 201 ? -11.585 13.627 7.724 1.00 94.06 201 GLY A CA 1
ATOM 1638 C C . GLY A 1 201 ? -10.494 12.651 7.274 1.00 94.06 201 GLY A C 1
ATOM 1639 O O . GLY A 1 201 ? -10.665 11.957 6.270 1.00 94.06 201 GLY A O 1
ATOM 1640 N N . GLU A 1 202 ? -9.37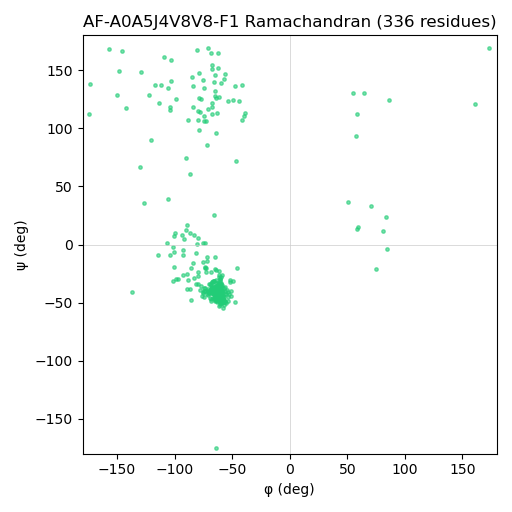7 12.556 8.003 1.00 96.25 202 GLU A N 1
ATOM 1641 C CA . GLU A 1 202 ? -8.262 11.664 7.644 1.00 96.25 202 GLU A CA 1
ATOM 1642 C C . GLU A 1 202 ? -8.683 10.187 7.601 1.00 96.25 202 GLU A C 1
ATOM 1644 O O . GLU A 1 202 ? -8.278 9.456 6.698 1.00 96.25 202 GLU A O 1
ATOM 1649 N N . PHE A 1 203 ? -9.600 9.745 8.471 1.00 98.38 203 PHE A N 1
ATOM 1650 C CA . PHE A 1 203 ? -10.131 8.379 8.401 1.00 98.38 203 PHE A CA 1
ATOM 1651 C C . PHE A 1 203 ? -10.815 8.060 7.063 1.00 98.38 203 PHE A C 1
ATOM 1653 O O . PHE A 1 203 ? -10.676 6.944 6.563 1.00 98.38 203 PHE A O 1
ATOM 1660 N N . ALA A 1 204 ? -11.500 9.023 6.436 1.00 97.88 204 ALA A N 1
ATOM 1661 C CA . ALA A 1 204 ? -12.122 8.819 5.127 1.00 97.88 204 ALA A CA 1
ATOM 1662 C C . ALA A 1 204 ? -11.070 8.638 4.018 1.00 97.88 204 ALA A C 1
ATOM 1664 O O . ALA A 1 204 ? -11.224 7.788 3.137 1.00 97.88 204 ALA A O 1
ATOM 1665 N N . LYS A 1 205 ? -9.955 9.376 4.088 1.00 97.31 205 LYS A N 1
ATOM 1666 C CA . LYS A 1 205 ? -8.819 9.202 3.170 1.00 97.31 205 LYS A CA 1
ATOM 1667 C C . LYS A 1 205 ? -8.169 7.829 3.357 1.00 97.31 205 LYS A C 1
ATOM 1669 O O . LYS A 1 205 ? -7.958 7.119 2.375 1.00 97.31 205 LYS A O 1
ATOM 1674 N N . LEU A 1 206 ? -7.946 7.407 4.604 1.00 98.56 206 LEU A N 1
ATOM 1675 C CA . LEU A 1 206 ? -7.412 6.081 4.937 1.00 98.56 206 LEU A CA 1
ATOM 1676 C C . LEU A 1 206 ? -8.327 4.942 4.442 1.00 98.56 206 LEU A C 1
ATOM 1678 O O . LEU A 1 206 ? -7.841 3.955 3.888 1.00 98.56 206 LEU A O 1
ATOM 1682 N N . VAL A 1 207 ? -9.652 5.098 4.552 1.00 98.62 207 VAL A N 1
ATOM 1683 C CA . VAL A 1 207 ? -10.646 4.175 3.968 1.00 98.62 207 VAL A CA 1
ATOM 1684 C C . VAL A 1 207 ? -10.467 4.044 2.457 1.00 98.62 207 VAL A C 1
ATOM 1686 O O . VAL A 1 207 ? -10.452 2.926 1.938 1.00 98.62 207 VAL A O 1
ATOM 1689 N N . ASN A 1 208 ? -10.307 5.163 1.747 1.00 97.81 208 ASN A N 1
ATOM 1690 C CA . ASN A 1 208 ? -10.129 5.154 0.296 1.00 97.81 208 ASN A CA 1
ATOM 1691 C C . ASN A 1 208 ? -8.840 4.433 -0.117 1.00 97.81 208 ASN A C 1
ATOM 1693 O O . ASN A 1 208 ? -8.851 3.678 -1.090 1.00 97.81 208 ASN A O 1
ATOM 1697 N N . ILE A 1 209 ? -7.762 4.585 0.658 1.00 98.06 209 ILE A N 1
ATOM 1698 C CA . ILE A 1 209 ? -6.503 3.864 0.427 1.00 98.06 209 ILE A CA 1
ATOM 1699 C C . ILE A 1 209 ? -6.701 2.355 0.593 1.00 98.06 209 ILE A C 1
ATOM 1701 O O . ILE A 1 209 ? -6.263 1.592 -0.266 1.00 98.06 209 ILE A O 1
ATOM 1705 N N . LEU A 1 210 ? -7.394 1.903 1.646 1.00 98.44 210 LEU A N 1
ATOM 1706 C CA . LEU A 1 210 ? -7.673 0.473 1.845 1.00 98.44 210 LEU A CA 1
ATOM 1707 C C . LEU A 1 210 ? -8.543 -0.108 0.723 1.00 98.44 210 LEU A C 1
ATOM 1709 O O . LEU A 1 210 ? -8.247 -1.195 0.223 1.00 98.44 210 LEU A O 1
ATOM 1713 N N . LYS A 1 211 ? -9.580 0.626 0.295 1.00 98.06 211 LYS A N 1
ATOM 1714 C CA . LYS A 1 211 ? -10.436 0.234 -0.836 1.00 98.06 211 LYS A CA 1
ATOM 1715 C C . LYS A 1 211 ? -9.633 0.107 -2.128 1.00 98.06 211 LYS A C 1
ATOM 1717 O O . LYS A 1 211 ? -9.788 -0.884 -2.837 1.00 98.06 211 LYS A O 1
ATOM 1722 N N . TRP A 1 212 ? -8.755 1.069 -2.413 1.00 96.69 212 TRP A N 1
ATOM 1723 C CA . TRP A 1 212 ? -7.870 1.007 -3.574 1.00 96.69 212 TRP A CA 1
ATOM 1724 C C . TRP A 1 212 ? -6.909 -0.183 -3.489 1.00 96.69 212 TRP A C 1
ATOM 1726 O O . TRP A 1 212 ? -6.821 -0.957 -4.441 1.00 96.69 212 TRP A O 1
ATOM 1736 N N . ALA A 1 213 ? -6.245 -0.363 -2.342 1.00 96.50 213 ALA A N 1
ATOM 1737 C CA . ALA A 1 213 ? -5.237 -1.397 -2.124 1.00 96.50 213 ALA A CA 1
ATOM 1738 C C . ALA A 1 213 ? -5.796 -2.812 -2.319 1.00 96.50 213 ALA A C 1
ATOM 1740 O O . ALA A 1 213 ? -5.094 -3.681 -2.822 1.00 96.50 213 ALA A O 1
ATOM 1741 N N . ARG A 1 214 ? -7.066 -3.045 -1.973 1.00 95.38 214 ARG A N 1
ATOM 1742 C CA . ARG A 1 214 ? -7.735 -4.343 -2.152 1.00 95.38 214 ARG A CA 1
ATOM 1743 C C . ARG A 1 214 ? -7.791 -4.810 -3.608 1.00 95.38 214 ARG A C 1
ATOM 1745 O O . ARG A 1 214 ? -7.791 -6.008 -3.858 1.00 95.38 214 ARG A O 1
ATOM 1752 N N . ASN A 1 215 ? -7.802 -3.872 -4.551 1.00 92.75 215 ASN A N 1
ATOM 1753 C CA . ASN A 1 215 ? -7.843 -4.162 -5.983 1.00 92.75 215 ASN A CA 1
ATOM 1754 C C . ASN A 1 215 ? -6.443 -4.215 -6.620 1.00 92.75 215 ASN A C 1
ATOM 1756 O O . ASN A 1 215 ? -6.336 -4.259 -7.843 1.00 92.75 215 ASN A O 1
ATOM 1760 N N . GLN A 1 216 ? -5.373 -4.171 -5.818 1.00 91.62 216 GLN A N 1
ATOM 1761 C CA . GLN A 1 216 ? -3.990 -4.213 -6.297 1.00 91.62 216 GLN A CA 1
ATOM 1762 C C . GLN A 1 216 ? -3.310 -5.538 -5.952 1.00 91.62 216 GLN A C 1
ATOM 1764 O O . GLN A 1 216 ? -3.711 -6.255 -5.034 1.00 91.62 216 GLN A O 1
ATOM 1769 N N . ASN A 1 217 ? -2.215 -5.836 -6.655 1.00 89.81 217 ASN A N 1
ATOM 1770 C CA . ASN A 1 217 ? -1.345 -6.954 -6.296 1.00 89.81 217 ASN A CA 1
ATOM 1771 C C . ASN A 1 217 ? -0.710 -6.757 -4.899 1.00 89.81 217 ASN A C 1
ATOM 1773 O O . ASN A 1 217 ? -0.707 -5.655 -4.339 1.00 89.81 217 ASN A O 1
ATOM 1777 N N . LYS A 1 218 ? -0.157 -7.837 -4.330 1.00 91.50 218 LYS A N 1
ATOM 1778 C CA . LYS A 1 218 ? 0.437 -7.829 -2.981 1.00 91.50 218 LYS A CA 1
ATOM 1779 C C . LYS A 1 218 ? 1.617 -6.850 -2.836 1.00 91.50 218 LYS A C 1
ATOM 1781 O O . LYS A 1 218 ? 1.807 -6.311 -1.748 1.00 91.50 218 LYS A O 1
ATOM 1786 N N . GLU A 1 219 ? 2.371 -6.574 -3.904 1.00 89.00 219 GLU A N 1
ATOM 1787 C CA . GLU A 1 219 ? 3.523 -5.657 -3.866 1.00 89.00 219 GLU A CA 1
ATOM 1788 C C . GLU A 1 219 ? 3.102 -4.214 -3.569 1.00 89.00 219 GLU A C 1
ATOM 1790 O O . GLU A 1 219 ? 3.757 -3.528 -2.787 1.00 89.00 219 GLU A O 1
ATOM 1795 N N . PHE A 1 220 ? 1.980 -3.764 -4.140 1.00 88.38 220 PHE A N 1
ATOM 1796 C CA . PHE A 1 220 ? 1.447 -2.427 -3.871 1.00 88.38 220 PHE A CA 1
ATOM 1797 C C . PHE A 1 220 ? 0.540 -2.391 -2.643 1.00 88.38 220 PHE A C 1
ATOM 1799 O O . PHE A 1 220 ? 0.569 -1.423 -1.884 1.00 88.38 220 PHE A O 1
ATOM 1806 N N . SER A 1 221 ? -0.275 -3.427 -2.430 1.00 93.88 221 SER A N 1
ATOM 1807 C CA . SER A 1 221 ? -1.316 -3.397 -1.400 1.00 93.88 221 SER A CA 1
ATOM 1808 C C . SER A 1 221 ? -0.764 -3.548 0.016 1.00 93.88 221 SER A C 1
ATOM 1810 O O . SER A 1 221 ? -1.142 -2.777 0.901 1.00 93.88 221 SER A O 1
ATOM 1812 N N . ARG A 1 222 ? 0.163 -4.486 0.254 1.00 95.62 222 ARG A N 1
ATOM 1813 C CA . ARG A 1 222 ? 0.642 -4.803 1.611 1.00 95.62 222 ARG A CA 1
ATOM 1814 C C . ARG A 1 222 ? 1.371 -3.634 2.286 1.00 95.62 222 ARG A C 1
ATOM 1816 O O . ARG A 1 222 ? 1.066 -3.377 3.454 1.00 95.62 222 ARG A O 1
ATOM 1823 N N . PRO A 1 223 ? 2.265 -2.880 1.612 1.00 93.56 223 PRO A N 1
ATOM 1824 C CA . PRO A 1 223 ? 2.941 -1.749 2.244 1.00 93.56 223 PRO A CA 1
ATOM 1825 C C . PRO A 1 223 ? 1.984 -0.623 2.650 1.00 93.56 223 PRO A C 1
ATOM 1827 O O . PRO A 1 223 ? 2.106 -0.093 3.752 1.00 93.56 223 PRO A O 1
ATOM 1830 N N . VAL A 1 224 ? 1.011 -0.267 1.800 1.00 94.94 224 VAL A N 1
ATOM 1831 C CA . VAL A 1 224 ? 0.061 0.812 2.130 1.00 94.94 224 VAL A CA 1
ATOM 1832 C C . VAL A 1 224 ? -0.955 0.375 3.179 1.00 94.94 224 VAL A C 1
ATOM 1834 O O . VAL A 1 224 ? -1.268 1.157 4.067 1.00 94.94 224 VAL A O 1
ATOM 1837 N N . GLN A 1 225 ? -1.424 -0.878 3.145 1.00 98.25 225 GLN A N 1
ATOM 1838 C CA . GLN A 1 225 ? -2.312 -1.425 4.177 1.00 98.25 225 GLN A CA 1
ATOM 1839 C C . GLN A 1 225 ? -1.647 -1.392 5.556 1.00 98.25 225 GLN A C 1
ATOM 1841 O O . GLN A 1 225 ? -2.301 -1.076 6.547 1.00 98.25 225 GLN A O 1
ATOM 1846 N N . LEU A 1 226 ? -0.345 -1.692 5.622 1.00 96.56 226 LEU A N 1
ATOM 1847 C CA . LEU A 1 226 ? 0.421 -1.623 6.862 1.00 96.56 226 LEU A CA 1
ATOM 1848 C C . LEU A 1 226 ? 0.479 -0.192 7.413 1.00 96.56 226 LEU A C 1
ATOM 1850 O O . LEU A 1 226 ? 0.140 0.025 8.572 1.00 96.56 226 LEU A O 1
ATOM 1854 N N . TRP A 1 227 ? 0.835 0.774 6.564 1.00 97.56 227 TRP A N 1
ATOM 1855 C CA . TRP A 1 227 ? 0.955 2.185 6.942 1.00 97.56 227 TRP A CA 1
ATOM 1856 C C . TRP A 1 227 ? -0.382 2.839 7.286 1.00 97.56 227 TRP A C 1
ATOM 1858 O O . TRP A 1 227 ? -0.442 3.679 8.179 1.00 97.56 227 TRP A O 1
ATOM 1868 N N . VAL A 1 228 ? -1.478 2.419 6.645 1.00 98.69 228 VAL A N 1
ATOM 1869 C CA . VAL A 1 228 ? -2.820 2.826 7.076 1.00 98.69 228 VAL A CA 1
ATOM 1870 C C . VAL A 1 228 ? -3.089 2.344 8.502 1.00 98.69 228 VAL A C 1
ATOM 1872 O O . VAL A 1 228 ? -3.565 3.123 9.322 1.00 98.69 228 VAL A O 1
ATOM 1875 N N . CYS A 1 229 ? -2.776 1.087 8.828 1.00 98.50 229 CYS A N 1
ATOM 1876 C CA . CYS A 1 229 ? -2.977 0.572 10.183 1.00 98.50 229 CYS A CA 1
ATOM 1877 C C . CYS A 1 229 ? -2.091 1.275 11.222 1.00 98.50 229 CYS A C 1
ATOM 1879 O O . CYS A 1 229 ? -2.563 1.508 12.331 1.00 98.50 229 CYS A O 1
ATOM 1881 N N . GLU A 1 230 ? -0.853 1.633 10.869 1.00 96.88 230 GLU A N 1
ATOM 1882 C CA . GLU A 1 230 ? 0.029 2.461 11.708 1.00 96.88 230 GLU A CA 1
ATOM 1883 C C . GLU A 1 230 ? -0.604 3.833 11.978 1.00 96.88 230 GLU A C 1
ATOM 1885 O O . GLU A 1 230 ? -0.830 4.184 13.133 1.00 96.88 230 GLU A O 1
ATOM 1890 N N . ALA A 1 231 ? -1.028 4.550 10.932 1.00 97.12 231 ALA A N 1
ATOM 1891 C CA . ALA A 1 231 ? -1.659 5.862 11.084 1.00 97.12 231 ALA A CA 1
ATOM 1892 C C . ALA A 1 231 ? -2.944 5.796 11.928 1.00 97.12 231 ALA A C 1
ATOM 1894 O O . ALA A 1 231 ? -3.156 6.624 12.811 1.00 97.12 231 ALA A O 1
ATOM 1895 N N . VAL A 1 232 ? -3.792 4.783 11.705 1.00 98.44 232 VAL A N 1
ATOM 1896 C CA . VAL A 1 232 ? -4.997 4.558 12.520 1.00 98.44 232 VAL A CA 1
ATOM 1897 C C . VAL A 1 232 ? -4.637 4.309 13.982 1.00 98.44 232 VAL A C 1
ATOM 1899 O O . VAL A 1 232 ? -5.271 4.877 14.872 1.00 98.44 232 VAL A O 1
ATOM 1902 N N . GLN A 1 233 ? -3.657 3.440 14.238 1.00 96.69 233 GLN A N 1
ATOM 1903 C CA . GLN A 1 233 ? -3.226 3.122 15.593 1.00 96.69 233 GLN A CA 1
ATOM 1904 C C . GLN A 1 233 ? -2.787 4.390 16.324 1.00 96.69 233 GLN A C 1
ATOM 1906 O O . GLN A 1 233 ? -3.223 4.631 17.452 1.00 96.69 233 GLN A O 1
ATOM 1911 N N . ASP A 1 234 ? -1.966 5.201 15.669 1.00 95.62 234 ASP A N 1
ATOM 1912 C CA . ASP A 1 234 ? -1.343 6.355 16.295 1.00 95.62 234 ASP A CA 1
ATOM 1913 C C . ASP A 1 234 ? -2.347 7.495 16.502 1.00 95.62 234 ASP A C 1
ATOM 1915 O O . ASP A 1 234 ? -2.350 8.102 17.572 1.00 95.62 234 ASP A O 1
ATOM 1919 N N . LEU A 1 235 ? -3.282 7.713 15.565 1.00 97.56 235 LEU A N 1
ATOM 1920 C CA . LEU A 1 235 ? -4.393 8.664 15.731 1.00 97.56 235 LEU A CA 1
ATOM 1921 C C . LEU A 1 235 ? -5.268 8.342 16.949 1.00 97.56 235 LEU A C 1
ATOM 1923 O O . LEU A 1 235 ? -5.705 9.247 17.664 1.00 97.56 235 LEU A O 1
ATOM 1927 N N . ILE A 1 236 ? -5.537 7.055 17.181 1.00 97.50 236 ILE A N 1
ATOM 1928 C CA . ILE A 1 236 ? -6.493 6.597 18.196 1.00 97.50 236 ILE A CA 1
ATOM 1929 C C . ILE A 1 236 ? -5.845 6.395 19.559 1.00 97.50 236 ILE A C 1
ATOM 1931 O O . ILE A 1 236 ? -6.548 6.445 20.569 1.00 97.50 236 ILE A O 1
ATOM 1935 N N . ASN A 1 237 ? -4.540 6.127 19.624 1.00 94.12 237 ASN A N 1
ATOM 1936 C CA . ASN A 1 237 ? -3.894 5.785 20.882 1.00 94.12 237 ASN A CA 1
ATOM 1937 C C . ASN A 1 237 ? -4.174 6.858 21.951 1.00 94.12 237 ASN A C 1
ATOM 1939 O O . ASN A 1 237 ? -3.932 8.045 21.736 1.00 94.12 237 ASN A O 1
ATOM 1943 N N . GLU A 1 238 ? -4.745 6.435 23.082 1.00 94.38 238 GLU A N 1
ATOM 1944 C CA . GLU A 1 238 ? -5.187 7.306 24.186 1.00 94.38 238 GLU A CA 1
ATOM 1945 C C . GLU A 1 238 ? -6.223 8.391 23.815 1.00 94.38 238 GLU A C 1
ATOM 1947 O O . GLU A 1 238 ? -6.529 9.264 24.623 1.00 94.38 238 GLU A O 1
ATOM 1952 N N . ASN A 1 239 ? -6.842 8.307 22.634 1.00 95.75 239 ASN A N 1
ATOM 1953 C CA . ASN A 1 239 ? -7.750 9.310 22.086 1.00 95.75 239 ASN A CA 1
ATOM 1954 C C . ASN A 1 239 ? -9.151 8.734 21.807 1.00 95.75 239 ASN A C 1
ATOM 1956 O O . ASN A 1 239 ? -9.467 8.253 20.716 1.00 95.75 239 ASN A O 1
ATOM 1960 N N . LYS A 1 240 ? -10.030 8.811 22.815 1.00 96.50 240 LYS A N 1
ATOM 1961 C CA . LYS A 1 240 ? -11.419 8.319 22.724 1.00 96.50 240 LYS A CA 1
ATOM 1962 C C . LYS A 1 240 ? -12.254 9.052 21.676 1.00 96.50 240 LYS A C 1
ATOM 1964 O O . LYS A 1 240 ? -13.088 8.423 21.031 1.00 96.50 240 LYS A O 1
ATOM 1969 N N . PHE A 1 241 ? -12.031 10.353 21.502 1.00 96.94 241 PHE A N 1
ATOM 1970 C CA . PHE A 1 241 ? -12.784 11.158 20.544 1.00 96.94 241 PHE A CA 1
ATOM 1971 C C . PHE A 1 241 ? -12.396 10.806 19.106 1.00 96.94 241 PHE A C 1
ATOM 1973 O O . PHE A 1 241 ? -13.282 10.557 18.294 1.00 96.94 241 PHE A O 1
ATOM 1980 N N . ALA A 1 242 ? -11.102 10.638 18.811 1.00 97.50 242 ALA A N 1
ATOM 1981 C CA . ALA A 1 242 ? -10.667 10.143 17.502 1.00 97.50 242 ALA A CA 1
ATOM 1982 C C . ALA A 1 242 ? -11.197 8.728 17.212 1.00 97.50 242 ALA A C 1
ATOM 1984 O O . ALA A 1 242 ? -11.625 8.451 16.092 1.00 97.50 242 ALA A O 1
ATOM 1985 N N . ALA A 1 243 ? -11.243 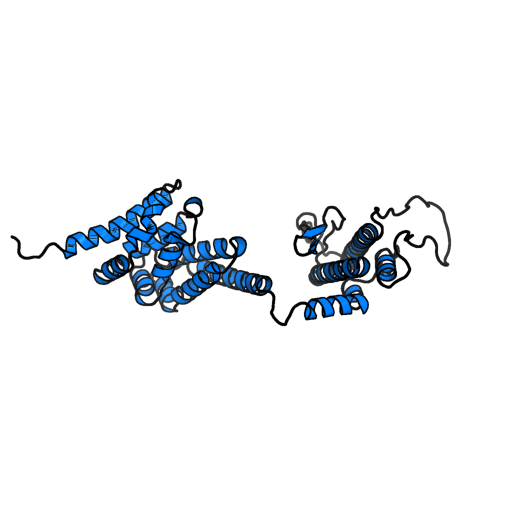7.843 18.218 1.00 97.75 243 ALA A N 1
ATOM 1986 C CA . ALA A 1 243 ? -11.854 6.518 18.074 1.00 97.75 243 ALA A CA 1
ATOM 1987 C C . ALA A 1 243 ? -13.345 6.603 17.700 1.00 97.75 243 ALA A C 1
ATOM 1989 O O . ALA A 1 243 ? -13.808 5.865 16.830 1.00 97.75 243 ALA A O 1
ATOM 1990 N N . ALA A 1 244 ? -14.092 7.500 18.352 1.00 97.06 244 ALA A N 1
ATOM 1991 C CA . ALA A 1 244 ? -15.504 7.728 18.062 1.00 97.06 244 ALA A CA 1
ATOM 1992 C C . ALA A 1 244 ? -15.700 8.297 16.650 1.00 97.06 244 ALA A C 1
ATOM 1994 O O . ALA A 1 244 ? -16.498 7.747 15.898 1.00 97.06 244 ALA A O 1
ATOM 1995 N N . ILE A 1 245 ? -14.912 9.303 16.249 1.00 97.12 245 ILE A N 1
ATOM 1996 C CA . ILE A 1 245 ? -14.932 9.867 14.887 1.00 97.12 245 ILE A CA 1
ATOM 1997 C C . ILE A 1 245 ? -14.683 8.769 13.852 1.00 97.12 245 ILE A C 1
ATOM 1999 O O . ILE A 1 245 ? -15.457 8.624 12.908 1.00 97.12 245 ILE A O 1
ATOM 2003 N N . GLY A 1 246 ? -13.641 7.955 14.039 1.00 96.94 246 GLY A N 1
ATOM 2004 C CA . GLY A 1 246 ? -13.332 6.871 13.113 1.00 96.94 246 GLY A CA 1
ATOM 2005 C C . GLY A 1 246 ? -14.482 5.869 12.978 1.00 96.94 246 GLY A C 1
ATOM 2006 O O . GLY A 1 246 ? -14.785 5.444 11.866 1.00 96.94 246 GLY A O 1
ATOM 2007 N N . LEU A 1 247 ? -15.158 5.516 14.074 1.00 96.69 247 LEU A N 1
ATOM 2008 C CA . LEU A 1 247 ? -16.261 4.551 14.056 1.00 96.69 247 LEU A CA 1
ATOM 2009 C C . LEU A 1 247 ? -17.591 5.131 13.535 1.00 96.69 247 LEU A C 1
ATOM 2011 O O . LEU A 1 247 ? -18.335 4.420 12.860 1.00 96.69 247 LEU A O 1
ATOM 2015 N N . GLU A 1 248 ? -17.921 6.375 13.880 1.00 94.94 248 GLU A N 1
ATOM 2016 C CA . GLU A 1 248 ? -19.218 6.994 13.567 1.00 94.94 248 GLU A CA 1
ATOM 2017 C C . GLU A 1 248 ? -19.226 7.697 12.210 1.00 94.94 248 GLU A C 1
ATOM 2019 O O . GLU A 1 248 ? -20.227 7.658 11.499 1.00 94.94 248 GLU A O 1
ATOM 2024 N N . GLN A 1 249 ? -18.121 8.349 11.851 1.00 93.69 249 GLN A N 1
ATOM 2025 C CA . GLN A 1 249 ? -18.054 9.259 10.704 1.00 93.69 249 GLN A CA 1
ATOM 2026 C C . GLN A 1 249 ? -17.291 8.659 9.518 1.00 93.69 249 GLN A C 1
ATOM 2028 O O . GLN A 1 249 ? -17.121 9.312 8.490 1.00 93.69 249 GLN A O 1
ATOM 2033 N N . SER A 1 250 ? -16.808 7.419 9.637 1.00 95.00 250 SER A N 1
ATOM 2034 C CA . SER A 1 250 ? -16.081 6.749 8.562 1.00 95.00 250 SER A CA 1
ATOM 2035 C C . SER A 1 250 ? -16.349 5.246 8.516 1.00 95.00 250 SER A C 1
ATOM 2037 O O . SER A 1 250 ? -16.837 4.638 9.464 1.00 95.00 250 SER A O 1
ATOM 2039 N N . GLU A 1 251 ? -15.951 4.612 7.415 1.00 96.81 251 GLU A N 1
ATOM 2040 C CA . GLU A 1 251 ? -16.015 3.156 7.259 1.00 96.81 251 GLU A CA 1
ATOM 2041 C C . GLU A 1 251 ? -14.737 2.439 7.733 1.00 96.81 251 GLU A C 1
ATOM 2043 O O . GLU A 1 251 ? -14.543 1.262 7.420 1.00 96.81 251 GLU A O 1
ATOM 2048 N N . ILE A 1 252 ? -13.828 3.110 8.454 1.00 98.44 252 ILE A N 1
ATOM 2049 C CA . ILE A 1 252 ? -12.494 2.555 8.735 1.00 98.44 252 ILE A CA 1
ATOM 2050 C C . ILE A 1 252 ? -12.565 1.236 9.511 1.00 98.44 252 ILE A C 1
ATOM 2052 O O . ILE A 1 252 ? -11.848 0.297 9.178 1.00 98.44 252 ILE A O 1
ATOM 2056 N N . VAL A 1 253 ? -13.487 1.102 10.469 1.00 98.12 253 VAL A N 1
ATOM 2057 C CA . VAL A 1 253 ? -13.669 -0.144 11.233 1.00 98.12 253 VAL A CA 1
ATOM 2058 C C . VAL A 1 253 ? -14.152 -1.282 10.332 1.00 98.12 253 VAL A C 1
ATOM 2060 O O . VAL A 1 253 ? -13.662 -2.403 10.450 1.00 98.12 253 VAL A O 1
ATOM 2063 N N . GLN A 1 254 ? -15.046 -0.998 9.379 1.00 98.00 254 GLN A N 1
ATOM 2064 C CA . GLN A 1 254 ? -15.505 -1.984 8.398 1.00 98.00 254 GLN A CA 1
ATOM 2065 C C . GLN A 1 254 ? -14.366 -2.403 7.456 1.00 98.00 254 GLN A C 1
ATOM 2067 O O . GLN A 1 254 ? -14.215 -3.590 7.164 1.00 98.00 254 GLN A O 1
ATOM 2072 N N . GLN A 1 255 ? -13.533 -1.454 7.017 1.00 98.38 255 GLN A N 1
ATOM 2073 C CA . GLN A 1 255 ? -12.382 -1.751 6.163 1.00 98.38 255 GLN A CA 1
ATOM 2074 C C . GLN A 1 255 ? -11.304 -2.554 6.904 1.00 98.38 255 GLN A C 1
ATOM 2076 O O . GLN A 1 255 ? -10.764 -3.497 6.333 1.00 98.38 255 GLN A O 1
ATOM 2081 N N . LEU A 1 256 ? -11.026 -2.249 8.176 1.00 98.38 256 LEU A N 1
ATOM 2082 C CA . LEU A 1 256 ? -10.090 -3.012 9.012 1.00 98.38 256 LEU A CA 1
ATOM 2083 C C . LEU A 1 256 ? -10.618 -4.412 9.346 1.00 98.38 256 LEU A C 1
ATOM 2085 O O . LEU A 1 256 ? -9.855 -5.378 9.328 1.00 98.38 256 LEU A O 1
ATOM 2089 N N . LYS A 1 257 ? -11.927 -4.539 9.601 1.00 97.94 257 LYS A N 1
ATOM 2090 C CA . LYS A 1 257 ? -12.610 -5.830 9.753 1.00 97.94 257 LYS A CA 1
ATOM 2091 C C . LYS A 1 257 ? -12.402 -6.694 8.509 1.00 97.94 257 LYS A C 1
ATOM 2093 O O . LYS A 1 257 ? -12.034 -7.857 8.640 1.00 97.94 257 LYS A O 1
ATOM 2098 N N . GLN A 1 258 ? -12.628 -6.141 7.318 1.00 98.12 258 GLN A N 1
ATOM 2099 C CA . GLN A 1 258 ? -12.431 -6.860 6.059 1.00 98.12 258 GLN A CA 1
ATOM 2100 C C . GLN A 1 258 ? -10.950 -7.202 5.830 1.00 98.12 258 GLN A C 1
ATOM 2102 O O . GLN A 1 258 ? -10.622 -8.342 5.510 1.00 98.12 258 GLN A O 1
ATOM 2107 N N . LEU A 1 259 ? -10.046 -6.258 6.105 1.00 98.25 259 LEU A N 1
ATOM 2108 C CA . LEU A 1 259 ? -8.605 -6.463 5.970 1.00 98.25 259 LEU A CA 1
ATOM 2109 C C . LEU A 1 259 ? -8.120 -7.671 6.787 1.00 98.25 259 LEU A C 1
ATOM 2111 O O . LEU A 1 259 ? -7.450 -8.557 6.263 1.00 98.25 259 LEU A O 1
ATOM 2115 N N . LEU A 1 260 ? -8.494 -7.725 8.067 1.00 97.75 260 LEU A N 1
ATOM 2116 C CA . LEU A 1 260 ? -8.089 -8.789 8.988 1.00 97.75 260 LEU A CA 1
ATOM 2117 C C . LEU A 1 260 ? -8.901 -10.079 8.840 1.00 97.75 260 LEU A C 1
ATOM 2119 O O . LEU A 1 260 ? -8.403 -11.153 9.183 1.00 97.75 260 LEU A O 1
ATOM 2123 N N . GLY A 1 261 ? -10.147 -9.983 8.379 1.00 96.31 261 GLY A N 1
ATOM 2124 C CA . GLY A 1 261 ? -11.060 -11.116 8.265 1.00 96.31 261 GLY A CA 1
ATOM 2125 C C . GLY A 1 261 ? -10.961 -11.867 6.942 1.00 96.31 261 GLY A C 1
ATOM 2126 O O . GLY A 1 261 ? -11.179 -13.077 6.929 1.00 96.31 261 GLY A O 1
ATOM 2127 N N . THR A 1 262 ? -10.617 -11.184 5.846 1.00 95.81 262 THR A N 1
ATOM 2128 C CA . THR A 1 262 ? -10.615 -11.778 4.499 1.00 95.81 262 THR A CA 1
ATOM 2129 C C . THR A 1 262 ? -9.408 -11.409 3.646 1.00 95.81 262 THR A C 1
ATOM 2131 O O . THR A 1 262 ? -8.898 -12.283 2.955 1.00 95.81 262 THR A O 1
ATOM 2134 N N . ASP A 1 263 ? -8.936 -10.157 3.669 1.00 96.50 263 ASP A N 1
ATOM 2135 C CA . ASP A 1 263 ? -7.979 -9.686 2.647 1.00 96.50 263 ASP A CA 1
ATOM 2136 C C . ASP A 1 263 ? -6.524 -10.129 2.898 1.00 96.50 263 ASP A C 1
ATOM 2138 O O . ASP A 1 263 ? -5.706 -10.147 1.971 1.00 96.50 263 ASP A O 1
ATOM 2142 N N . LEU A 1 264 ? -6.177 -10.428 4.152 1.00 97.06 264 LEU A N 1
ATOM 2143 C CA . LEU A 1 264 ? -4.874 -10.960 4.561 1.00 97.06 264 LEU A CA 1
ATOM 2144 C C . LEU A 1 264 ? -4.973 -12.458 4.833 1.00 97.06 264 LEU A C 1
ATOM 2146 O O . LEU A 1 264 ? -5.941 -12.920 5.440 1.00 97.06 264 LEU A O 1
ATOM 2150 N N . GLU A 1 265 ? -3.955 -13.215 4.438 1.00 96.88 265 GLU A N 1
ATOM 2151 C CA . GLU A 1 265 ? -3.771 -14.574 4.955 1.00 96.88 265 GLU A CA 1
ATOM 2152 C C . GLU A 1 265 ? -3.409 -14.506 6.446 1.00 96.88 265 GLU A C 1
ATOM 2154 O O . GLU A 1 265 ? -2.900 -13.488 6.921 1.00 96.88 265 GLU A O 1
ATOM 2159 N N . LEU A 1 266 ? -3.700 -15.561 7.215 1.00 97.12 266 LEU A N 1
ATOM 2160 C CA . LEU A 1 266 ? -3.502 -15.551 8.672 1.00 97.12 266 LEU A CA 1
ATOM 2161 C C . LEU A 1 266 ? -2.041 -15.241 9.038 1.00 97.12 266 LEU A C 1
ATOM 2163 O O . LEU A 1 266 ? -1.775 -14.517 9.995 1.00 97.12 266 LEU A O 1
ATOM 2167 N N . GLU A 1 267 ? -1.114 -15.755 8.237 1.00 96.25 267 GLU A N 1
ATOM 2168 C CA . GLU A 1 267 ? 0.332 -15.604 8.360 1.00 96.25 267 GLU A CA 1
ATOM 2169 C C . GLU A 1 267 ? 0.811 -14.193 7.983 1.00 96.25 267 GLU A C 1
ATOM 2171 O O . GLU A 1 267 ? 1.863 -13.750 8.444 1.00 96.25 267 GLU A O 1
ATOM 2176 N N . GLU A 1 268 ? 0.040 -13.464 7.170 1.00 96.25 268 GLU A N 1
ATOM 2177 C CA . GLU A 1 268 ? 0.340 -12.086 6.768 1.00 96.25 268 GLU A CA 1
ATOM 2178 C C . GLU A 1 268 ? -0.139 -11.054 7.801 1.00 96.25 268 GLU A C 1
ATOM 2180 O O . GLU A 1 268 ? 0.293 -9.897 7.754 1.00 96.25 268 GLU A O 1
ATOM 2185 N N . VAL A 1 269 ? -1.025 -11.443 8.729 1.00 97.62 269 VAL A N 1
ATOM 2186 C CA . VAL A 1 269 ? -1.533 -10.539 9.763 1.00 97.62 269 VAL A CA 1
ATOM 2187 C C . VAL A 1 269 ? -0.410 -10.172 10.731 1.00 97.62 269 VAL A C 1
ATOM 2189 O O . VAL A 1 269 ? 0.173 -11.018 11.407 1.00 97.62 269 VAL A O 1
ATOM 2192 N N . LYS A 1 270 ? -0.138 -8.873 10.848 1.00 96.94 270 LYS A N 1
ATOM 2193 C CA . LYS A 1 270 ? 0.870 -8.302 11.745 1.00 96.94 270 LYS A CA 1
ATOM 2194 C C . LYS A 1 270 ? 0.236 -7.671 12.976 1.00 96.94 270 LYS A C 1
ATOM 2196 O O . LYS A 1 270 ? -0.924 -7.255 12.971 1.00 96.94 270 LYS A O 1
ATOM 2201 N N . PHE A 1 271 ? 1.049 -7.533 14.025 1.00 97.25 271 PHE A N 1
ATOM 2202 C CA . PHE A 1 271 ? 0.656 -6.920 15.295 1.00 97.25 271 PHE A CA 1
ATOM 2203 C C . PHE A 1 271 ? -0.077 -5.588 15.106 1.00 97.25 271 PHE A C 1
ATOM 2205 O O . PHE A 1 271 ? -1.159 -5.412 15.657 1.00 97.25 271 PHE A O 1
ATOM 2212 N N . VAL A 1 272 ? 0.483 -4.679 14.302 1.00 96.00 272 VAL A N 1
ATOM 2213 C CA . VAL A 1 272 ? -0.068 -3.328 14.126 1.00 96.00 272 VAL A CA 1
ATOM 2214 C C . VAL A 1 272 ? -1.476 -3.336 13.535 1.00 96.00 272 VAL A C 1
ATOM 2216 O O . VAL A 1 272 ? -2.331 -2.572 13.967 1.00 96.00 272 VAL A O 1
ATOM 2219 N N . GLN A 1 273 ? -1.769 -4.263 12.623 1.00 97.81 273 GLN A N 1
ATOM 2220 C CA . GLN A 1 273 ? -3.091 -4.377 12.008 1.00 97.81 273 GLN A CA 1
ATOM 2221 C C . GLN A 1 273 ? -4.120 -4.849 13.044 1.00 97.81 273 GLN A C 1
ATOM 2223 O O . GLN A 1 273 ? -5.177 -4.238 13.196 1.00 97.81 273 GLN A O 1
ATOM 2228 N N . ALA A 1 274 ? -3.786 -5.889 13.819 1.00 97.94 274 ALA A N 1
ATOM 2229 C CA . ALA A 1 274 ? -4.643 -6.375 14.900 1.00 97.94 274 ALA A CA 1
ATOM 2230 C C . ALA A 1 274 ? -4.816 -5.332 16.023 1.00 97.94 274 ALA A C 1
ATOM 2232 O O . ALA A 1 274 ? -5.903 -5.202 16.596 1.00 97.94 274 ALA A O 1
ATOM 2233 N N . ASN A 1 275 ? -3.761 -4.569 16.326 1.00 98.25 275 ASN A N 1
ATOM 2234 C CA . ASN A 1 275 ? -3.779 -3.536 17.354 1.00 98.25 275 ASN A CA 1
ATOM 2235 C C . ASN A 1 275 ? -4.615 -2.317 16.938 1.00 98.25 275 ASN A C 1
ATOM 2237 O O . ASN A 1 275 ? -5.383 -1.830 17.764 1.00 98.25 275 ASN A O 1
ATOM 2241 N N . ALA A 1 276 ? -4.550 -1.882 15.675 1.00 97.94 276 ALA A N 1
ATOM 2242 C CA . ALA A 1 276 ? -5.377 -0.793 15.148 1.00 97.94 276 ALA A CA 1
ATOM 2243 C C . ALA A 1 276 ? -6.875 -1.049 15.392 1.00 97.94 276 ALA A C 1
ATOM 2245 O O . ALA A 1 276 ? -7.587 -0.190 15.910 1.00 97.94 276 ALA A O 1
ATOM 2246 N N . LEU A 1 277 ? -7.347 -2.272 15.127 1.00 97.06 277 LEU A N 1
ATOM 2247 C CA . LEU A 1 277 ? -8.737 -2.651 15.393 1.00 97.06 277 LEU A CA 1
ATOM 2248 C C . LEU A 1 277 ? -9.035 -2.786 16.896 1.00 97.06 277 LEU A C 1
ATOM 2250 O O . LEU A 1 277 ? -10.076 -2.325 17.369 1.00 97.06 277 LEU A O 1
ATOM 2254 N N . LYS A 1 278 ? -8.081 -3.325 17.674 1.00 97.06 278 LYS A N 1
ATOM 2255 C CA . LYS A 1 278 ? -8.190 -3.418 19.142 1.00 97.06 278 LYS A CA 1
ATOM 2256 C C . LYS A 1 278 ? -8.428 -2.053 19.767 1.00 97.06 278 LYS A C 1
ATOM 2258 O O . LYS A 1 278 ? -9.215 -1.944 20.709 1.00 97.06 278 LYS A O 1
ATOM 2263 N N . LEU A 1 279 ? -7.759 -1.017 19.273 1.00 97.62 279 LEU A N 1
ATOM 2264 C CA . LEU A 1 279 ? -7.886 0.332 19.809 1.00 97.62 279 LEU A C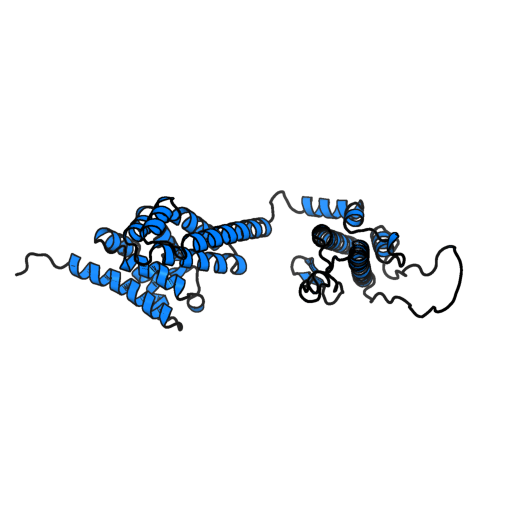A 1
ATOM 2265 C C . LEU A 1 279 ? -9.307 0.885 19.666 1.00 97.62 279 LEU A C 1
ATOM 2267 O O . LEU A 1 279 ? -9.798 1.468 20.630 1.00 97.62 279 LEU A O 1
ATOM 2271 N N . PHE A 1 280 ? -10.021 0.598 18.573 1.00 97.50 280 PHE A N 1
ATOM 2272 C CA . PHE A 1 280 ? -11.447 0.931 18.470 1.00 97.50 280 PHE A CA 1
ATOM 2273 C C . PHE A 1 280 ? -12.272 0.256 19.565 1.00 97.50 280 PHE A C 1
ATOM 2275 O O . PHE A 1 280 ? -12.981 0.935 20.301 1.00 97.50 280 PHE A O 1
ATOM 2282 N N . THR A 1 281 ? -12.121 -1.057 19.764 1.00 95.19 281 THR A N 1
ATOM 2283 C CA . THR A 1 281 ? -12.874 -1.767 20.821 1.00 95.19 281 THR A CA 1
ATOM 2284 C C . THR A 1 281 ? -12.527 -1.295 22.241 1.00 95.19 281 THR A C 1
ATOM 2286 O O . THR A 1 281 ? -13.325 -1.462 23.164 1.00 95.19 281 THR A O 1
ATOM 2289 N N . THR A 1 282 ? -11.348 -0.687 22.419 1.00 95.31 282 THR A N 1
ATOM 2290 C CA . THR A 1 282 ? -10.855 -0.169 23.703 1.00 95.31 282 THR A CA 1
ATOM 2291 C C . THR A 1 282 ? -11.354 1.249 23.984 1.00 95.31 282 THR A C 1
ATOM 2293 O O . THR A 1 282 ? -11.819 1.528 25.091 1.00 95.31 282 THR A O 1
ATOM 2296 N N . TYR A 1 283 ? -11.250 2.142 22.995 1.00 95.50 283 TYR A N 1
ATOM 2297 C CA . TYR A 1 283 ? -11.471 3.579 23.160 1.00 95.50 283 TYR A CA 1
ATOM 2298 C C . TYR A 1 283 ? -12.850 4.050 22.672 1.00 95.50 283 TYR A C 1
ATOM 2300 O O . TYR A 1 283 ? -13.424 4.932 23.308 1.00 95.50 283 TYR A O 1
ATOM 2308 N N . ALA A 1 284 ? -13.441 3.418 21.651 1.00 91.88 284 ALA A N 1
ATOM 2309 C CA . ALA A 1 284 ? -14.843 3.615 21.257 1.00 91.88 284 ALA A CA 1
ATOM 2310 C C . ALA A 1 284 ? -15.751 2.671 22.068 1.00 91.88 284 ALA A C 1
ATOM 2312 O O . ALA A 1 284 ? -16.396 1.756 21.554 1.00 91.88 284 ALA A O 1
ATOM 2313 N N . ASN A 1 285 ? -15.722 2.829 23.393 1.00 84.69 285 ASN A N 1
ATOM 2314 C CA . ASN A 1 285 ? -16.303 1.872 24.336 1.00 84.69 285 ASN A CA 1
ATOM 2315 C C . ASN A 1 285 ? -17.683 2.272 24.878 1.00 84.69 285 ASN A C 1
ATOM 2317 O O . ASN A 1 285 ? -18.197 1.605 25.784 1.00 84.69 285 ASN A O 1
ATOM 2321 N N . PHE A 1 286 ? -18.304 3.310 24.314 1.00 87.69 286 PHE A N 1
ATOM 2322 C CA . PHE A 1 286 ? -19.685 3.651 24.628 1.00 87.69 286 PHE A CA 1
ATOM 2323 C C . PHE A 1 286 ? -20.629 2.515 24.216 1.00 87.69 286 PHE A C 1
ATOM 2325 O O . PHE A 1 286 ? -20.373 1.753 23.281 1.00 87.69 286 PHE A O 1
ATOM 2332 N N . LYS A 1 287 ? -21.757 2.400 24.923 1.00 87.12 287 LYS A N 1
ATOM 2333 C CA . LYS A 1 287 ? -22.750 1.336 24.711 1.00 87.12 287 LYS A CA 1
ATOM 2334 C C . LYS A 1 287 ? -23.202 1.233 23.246 1.00 87.12 287 LYS A C 1
ATOM 2336 O O . LYS A 1 287 ? -23.280 0.125 22.720 1.00 87.12 287 LYS A O 1
ATOM 2341 N N . GLN A 1 288 ? -23.438 2.370 22.586 1.00 90.00 288 GLN A N 1
ATOM 2342 C CA . GLN A 1 288 ? -23.835 2.418 21.174 1.00 90.00 288 GLN A CA 1
ATOM 2343 C C . GLN A 1 288 ? -22.737 1.910 20.228 1.00 90.00 288 GLN A C 1
ATOM 2345 O O . GLN A 1 288 ? -23.016 1.094 19.356 1.00 90.00 288 GLN A O 1
ATOM 2350 N N . HIS A 1 289 ? -21.480 2.299 20.460 1.00 93.19 289 HIS A N 1
ATOM 2351 C CA . HIS A 1 289 ? -20.326 1.886 19.655 1.00 93.19 289 HIS A CA 1
ATOM 2352 C C . HIS A 1 289 ? -20.065 0.391 19.746 1.00 93.19 289 HIS A C 1
ATOM 2354 O O . HIS A 1 289 ? -19.844 -0.273 18.736 1.00 93.19 289 HIS A O 1
ATOM 2360 N N . LYS A 1 290 ? -20.140 -0.164 20.960 1.00 89.94 290 LYS A N 1
ATOM 2361 C CA . LYS A 1 290 ? -20.001 -1.608 21.169 1.00 89.94 290 LYS A CA 1
ATOM 2362 C C . LYS A 1 290 ? -21.097 -2.384 20.453 1.00 89.94 290 LYS A C 1
ATOM 2364 O O . LYS A 1 290 ? -20.794 -3.396 19.828 1.00 89.94 290 LYS A O 1
ATOM 2369 N N . LYS A 1 291 ? -22.343 -1.900 20.518 1.00 90.06 291 LYS A N 1
ATOM 2370 C CA . LYS A 1 291 ? -23.463 -2.485 19.776 1.00 90.06 291 LYS A CA 1
ATOM 2371 C C . LYS A 1 291 ? -23.205 -2.428 18.268 1.00 90.06 291 LYS A C 1
ATOM 2373 O O . LYS A 1 291 ? -23.273 -3.461 17.624 1.00 90.06 291 LYS A O 1
ATOM 2378 N N . GLN A 1 292 ? -22.802 -1.279 17.728 1.00 93.62 292 GLN A N 1
ATOM 2379 C CA . GLN A 1 292 ? -22.472 -1.134 16.307 1.00 93.62 292 GLN A CA 1
ATOM 2380 C C . GLN A 1 292 ? -21.373 -2.117 15.868 1.00 93.62 292 GLN A C 1
ATOM 2382 O O . GLN A 1 292 ? -21.544 -2.829 14.883 1.00 93.62 292 GLN A O 1
ATOM 2387 N N . MET A 1 293 ? -20.268 -2.214 16.616 1.00 94.88 293 MET A N 1
ATOM 2388 C CA . MET A 1 293 ? -19.180 -3.156 16.318 1.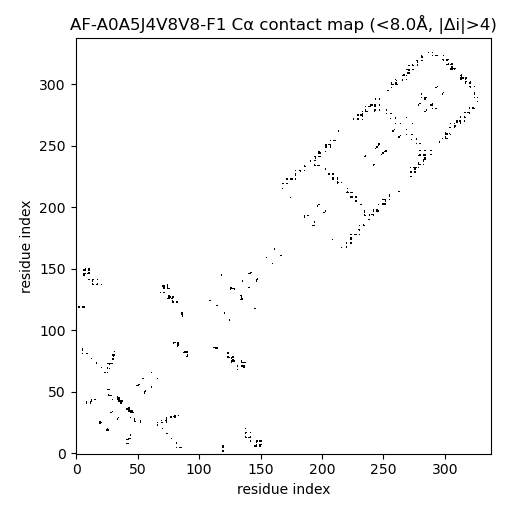00 94.88 293 MET A CA 1
ATOM 2389 C C . MET A 1 293 ? -19.613 -4.628 16.435 1.00 94.88 293 MET A C 1
ATOM 2391 O O . MET A 1 293 ? -19.163 -5.478 15.665 1.00 94.88 293 MET A O 1
ATOM 2395 N N . HIS A 1 294 ? -20.496 -4.939 17.382 1.00 91.75 294 HIS A N 1
ATOM 2396 C CA . HIS A 1 294 ? -21.103 -6.262 17.500 1.00 91.75 294 HIS A CA 1
ATOM 2397 C C . HIS A 1 294 ? -21.992 -6.583 16.290 1.00 91.75 294 HIS A C 1
ATOM 2399 O O . HIS A 1 294 ? -21.838 -7.643 15.688 1.00 91.75 294 HIS A O 1
ATOM 2405 N N . ASP A 1 295 ? -22.872 -5.658 15.908 1.00 92.31 295 ASP A N 1
ATOM 2406 C CA . ASP A 1 295 ? -23.868 -5.841 14.849 1.00 92.31 295 ASP A CA 1
ATOM 2407 C C . ASP A 1 295 ? -23.212 -5.995 13.467 1.00 92.31 295 ASP A C 1
ATOM 2409 O O . ASP A 1 295 ? -23.680 -6.780 12.646 1.00 92.31 295 ASP A O 1
ATOM 2413 N N . ILE A 1 296 ? -22.060 -5.353 13.227 1.00 94.31 296 ILE A N 1
ATOM 2414 C CA . ILE A 1 296 ? -21.257 -5.612 12.019 1.00 94.31 296 ILE A CA 1
ATOM 2415 C C . ILE A 1 296 ? -20.489 -6.943 12.076 1.00 94.31 296 ILE A C 1
ATOM 2417 O O . ILE A 1 296 ? -19.747 -7.249 11.144 1.00 94.31 296 ILE A O 1
ATOM 2421 N N . GLY A 1 297 ? -20.604 -7.742 13.138 1.00 95.00 297 GLY A N 1
ATOM 2422 C CA . GLY A 1 297 ? -19.946 -9.045 13.264 1.00 95.00 297 GLY A CA 1
ATOM 2423 C C . GLY A 1 297 ? -18.428 -8.963 13.448 1.00 95.00 297 GLY A C 1
ATOM 2424 O O . GLY A 1 297 ? -17.700 -9.828 12.954 1.00 95.00 297 GLY A O 1
ATOM 2425 N N . LEU A 1 298 ? -17.930 -7.922 14.128 1.00 95.56 298 LEU A N 1
ATOM 2426 C CA . LEU A 1 298 ? -16.492 -7.685 14.299 1.00 95.56 298 LEU A CA 1
ATOM 2427 C C . LEU A 1 298 ? -15.774 -8.858 14.986 1.00 95.56 298 LEU A C 1
ATOM 2429 O O . LEU A 1 298 ? -14.717 -9.284 14.526 1.00 95.56 298 LEU A O 1
ATOM 2433 N N . ALA A 1 299 ? -16.365 -9.410 16.051 1.00 94.38 299 ALA A N 1
ATOM 2434 C CA . ALA A 1 299 ? -15.783 -10.513 16.818 1.00 94.38 299 ALA A CA 1
ATOM 2435 C C . ALA A 1 299 ? -15.562 -11.773 15.963 1.00 94.38 299 ALA A C 1
ATOM 2437 O O . ALA A 1 299 ? -14.496 -12.385 16.021 1.00 94.38 299 ALA A O 1
ATOM 2438 N N . LEU A 1 300 ? -16.549 -12.131 15.135 1.00 94.94 300 LEU A N 1
ATOM 2439 C CA . LEU A 1 300 ? -16.472 -13.296 14.252 1.00 94.94 300 LEU A CA 1
ATOM 2440 C C . LEU A 1 300 ? -15.398 -13.114 13.176 1.00 94.94 300 LEU A C 1
ATOM 2442 O O . LEU A 1 300 ? -14.640 -14.043 12.908 1.00 94.94 300 LEU A O 1
ATOM 2446 N N . ALA A 1 301 ? -15.289 -11.910 12.607 1.00 95.50 301 ALA A N 1
ATOM 2447 C CA . ALA A 1 301 ? -14.327 -11.622 11.546 1.00 95.50 301 ALA A CA 1
ATOM 2448 C C . ALA A 1 301 ? -12.867 -11.818 11.986 1.00 95.50 301 ALA A C 1
ATOM 2450 O O . ALA A 1 301 ? -12.039 -12.243 11.186 1.00 95.50 301 ALA A O 1
ATOM 2451 N N . VAL A 1 302 ? -12.545 -11.546 13.255 1.00 96.12 302 VAL A N 1
ATOM 2452 C CA . VAL A 1 302 ? -11.171 -11.661 13.778 1.00 96.12 302 VAL A CA 1
ATOM 2453 C C . VAL A 1 302 ? -10.917 -12.934 14.584 1.00 96.12 302 VAL A C 1
ATOM 2455 O O . VAL A 1 302 ? -9.787 -13.166 15.005 1.00 96.12 302 VAL A O 1
ATOM 2458 N N . ALA A 1 303 ? -11.922 -13.793 14.782 1.00 97.12 303 ALA A N 1
ATOM 2459 C CA . ALA A 1 303 ? -11.785 -15.012 15.584 1.00 97.12 303 ALA A CA 1
ATOM 2460 C C . ALA A 1 303 ? -10.692 -15.952 15.051 1.00 97.12 303 ALA A C 1
ATOM 2462 O O . ALA A 1 303 ? -9.945 -16.547 15.831 1.00 97.12 303 ALA A O 1
ATOM 2463 N N . ARG A 1 304 ? -10.535 -16.038 13.722 1.00 97.31 304 ARG A N 1
ATOM 2464 C CA . ARG A 1 304 ? -9.475 -16.848 13.098 1.00 97.31 304 ARG A CA 1
ATOM 2465 C C . ARG A 1 304 ? -8.067 -16.394 13.507 1.00 97.31 304 ARG A C 1
ATOM 2467 O O . ARG A 1 304 ? -7.177 -17.230 13.631 1.00 97.31 304 ARG A O 1
ATOM 2474 N N . ASN A 1 305 ? -7.885 -15.103 13.796 1.00 98.06 305 ASN A N 1
ATOM 2475 C CA . ASN A 1 305 ? -6.582 -14.504 14.092 1.00 98.06 305 ASN A CA 1
ATOM 2476 C C . ASN A 1 305 ? -6.027 -14.925 15.464 1.00 98.06 305 ASN A C 1
ATOM 2478 O O . ASN A 1 305 ? -4.832 -14.781 15.710 1.00 98.06 305 ASN A O 1
ATOM 2482 N N . ILE A 1 306 ? -6.853 -15.514 16.339 1.00 97.75 306 ILE A N 1
ATOM 2483 C CA . ILE A 1 306 ? -6.409 -16.123 17.607 1.00 97.75 306 ILE A CA 1
ATOM 2484 C C . ILE A 1 306 ? -5.439 -17.288 17.352 1.00 97.75 306 ILE A C 1
ATOM 2486 O O . ILE A 1 306 ? -4.568 -17.555 18.172 1.00 97.75 306 ILE A O 1
ATOM 2490 N N . LYS A 1 307 ? -5.558 -17.960 16.198 1.00 97.56 307 LYS A N 1
ATOM 2491 C CA . LYS A 1 307 ? -4.688 -19.078 15.799 1.00 97.56 307 LYS A CA 1
ATOM 2492 C C . LYS A 1 307 ? -3.342 -18.632 15.212 1.00 97.56 307 LYS A C 1
ATOM 2494 O O . LYS A 1 307 ? -2.557 -19.476 14.795 1.00 97.56 307 LYS A O 1
ATOM 2499 N N . SER A 1 308 ? -3.089 -17.325 15.132 1.00 97.44 308 SER A N 1
ATOM 2500 C CA . SER A 1 308 ? -1.836 -16.779 14.610 1.00 97.44 308 SER A CA 1
ATOM 2501 C C . SER A 1 308 ? -0.632 -17.253 15.430 1.00 97.44 308 SER A C 1
ATOM 2503 O O . SER A 1 308 ? -0.658 -17.225 16.660 1.00 97.44 308 SER A O 1
ATOM 2505 N N . GLN A 1 309 ? 0.464 -17.587 14.742 1.00 95.44 309 GLN A N 1
ATOM 2506 C CA . GLN A 1 309 ? 1.755 -17.890 15.375 1.00 95.44 309 GLN A CA 1
ATOM 2507 C C . GLN A 1 309 ? 2.395 -16.644 16.011 1.00 95.44 309 GLN A C 1
ATOM 2509 O O . GLN A 1 309 ? 3.179 -16.738 16.956 1.00 95.44 309 GLN A O 1
ATOM 2514 N N . CYS A 1 310 ? 2.038 -15.445 15.540 1.00 96.75 310 CYS A N 1
ATOM 2515 C CA . CYS A 1 310 ? 2.423 -14.207 16.203 1.00 96.75 310 CYS A CA 1
ATOM 2516 C C . CYS A 1 310 ? 1.577 -14.014 17.471 1.00 96.75 310 CYS A C 1
ATOM 2518 O O . CYS A 1 310 ? 0.409 -13.618 17.392 1.00 96.75 310 CYS A O 1
ATOM 2520 N N . ARG A 1 311 ? 2.193 -14.222 18.645 1.00 96.19 311 ARG A N 1
ATOM 2521 C CA . ARG A 1 311 ? 1.549 -14.061 19.964 1.00 96.19 311 ARG A CA 1
ATOM 2522 C C . ARG A 1 311 ? 0.852 -12.709 20.121 1.00 96.19 311 ARG A C 1
ATOM 2524 O O . ARG A 1 311 ? -0.253 -12.651 20.648 1.00 96.19 311 ARG A O 1
ATOM 2531 N N . GLY A 1 312 ? 1.468 -11.637 19.621 1.00 96.38 312 GLY A N 1
ATOM 2532 C CA . GLY A 1 312 ? 0.891 -10.296 19.678 1.00 96.38 312 GLY A CA 1
ATOM 2533 C C . GLY A 1 312 ? -0.414 -10.170 18.883 1.00 96.38 312 GLY A C 1
ATOM 2534 O O . GLY A 1 312 ? -1.366 -9.558 19.358 1.00 96.38 312 GLY A O 1
ATOM 2535 N N . VAL A 1 313 ? -0.502 -10.798 17.707 1.00 97.81 313 VAL A N 1
ATOM 2536 C CA . VAL A 1 313 ? -1.738 -10.832 16.904 1.00 97.81 313 VAL A CA 1
ATOM 2537 C C . VAL A 1 313 ? -2.827 -11.623 17.617 1.00 97.81 313 VAL A C 1
ATOM 2539 O O . VAL A 1 313 ? -3.957 -11.140 17.714 1.00 97.81 313 VAL A O 1
ATOM 2542 N N . ALA A 1 314 ? -2.490 -12.801 18.149 1.00 97.62 314 ALA A N 1
ATOM 2543 C CA . ALA A 1 314 ? -3.436 -13.629 18.888 1.00 97.62 314 ALA A CA 1
ATOM 2544 C C . ALA A 1 314 ? -3.994 -12.873 20.106 1.00 97.62 314 ALA A C 1
ATOM 2546 O O . ALA A 1 314 ? -5.209 -12.757 20.260 1.00 97.62 314 ALA A O 1
ATOM 2547 N N . GLU A 1 315 ? -3.120 -12.258 20.909 1.00 98.00 315 GLU A N 1
ATOM 2548 C CA . GLU A 1 315 ? -3.498 -11.462 22.079 1.00 98.00 315 GLU A CA 1
ATOM 2549 C C . GLU A 1 315 ? -4.422 -10.294 21.707 1.00 98.00 315 GLU A C 1
ATOM 2551 O O . GLU A 1 315 ? -5.494 -10.140 22.295 1.00 98.00 315 GLU A O 1
ATOM 2556 N N . LYS A 1 316 ? -4.060 -9.479 20.704 1.00 97.88 316 LYS A N 1
ATOM 2557 C CA . LYS A 1 316 ? -4.905 -8.343 20.294 1.00 97.88 316 LYS A CA 1
ATOM 2558 C C . LYS A 1 316 ? -6.237 -8.798 19.701 1.00 97.88 316 LYS A C 1
ATOM 2560 O O . LYS A 1 316 ? -7.245 -8.120 19.897 1.00 97.88 316 LYS A O 1
ATOM 2565 N N . SER A 1 317 ? -6.283 -9.950 19.038 1.00 97.62 317 SER A N 1
ATOM 2566 C CA . SER A 1 317 ? -7.527 -10.527 18.510 1.00 97.62 317 SER A CA 1
ATOM 2567 C C . SER A 1 317 ? -8.451 -11.017 19.628 1.00 97.62 317 SER A C 1
ATOM 2569 O O . SER A 1 317 ? -9.647 -10.733 19.596 1.00 97.62 317 SER A O 1
ATOM 2571 N N . VAL A 1 318 ? -7.905 -11.655 20.670 1.00 97.44 318 VAL A N 1
ATOM 2572 C CA . VAL A 1 318 ? -8.669 -12.004 21.880 1.00 97.44 318 VAL A CA 1
ATOM 2573 C C . VAL A 1 318 ? -9.208 -10.743 22.557 1.00 97.44 318 VAL A C 1
ATOM 2575 O O . VAL A 1 318 ? -10.391 -10.688 22.886 1.00 97.44 318 VAL A O 1
ATOM 2578 N N . MET A 1 319 ? -8.386 -9.699 22.706 1.00 95.50 319 MET A N 1
ATOM 2579 C CA . MET A 1 319 ? -8.817 -8.433 23.313 1.00 95.50 319 MET A CA 1
ATOM 2580 C C . MET A 1 319 ? -9.956 -7.761 22.536 1.00 95.50 319 MET A C 1
ATOM 2582 O O . MET A 1 319 ? -10.900 -7.278 23.158 1.00 95.50 319 MET A O 1
ATOM 2586 N N . ASN A 1 320 ? -9.918 -7.777 21.197 1.00 93.81 320 ASN A N 1
ATOM 2587 C CA . ASN A 1 320 ? -11.030 -7.300 20.366 1.00 93.81 320 ASN A CA 1
ATOM 2588 C C . ASN A 1 320 ? -12.354 -7.984 20.744 1.00 93.81 320 ASN A C 1
ATOM 2590 O O . ASN A 1 320 ? -13.363 -7.315 20.959 1.00 93.81 320 ASN A O 1
ATOM 2594 N N . ILE A 1 321 ? -12.346 -9.314 20.862 1.00 94.69 321 ILE A N 1
ATOM 2595 C CA . ILE A 1 321 ? -13.542 -10.110 21.172 1.00 94.69 321 ILE A CA 1
ATOM 2596 C C . ILE A 1 321 ? -14.009 -9.852 22.606 1.00 94.69 321 ILE A C 1
ATOM 2598 O O . ILE A 1 321 ? -15.182 -9.560 22.840 1.00 94.69 321 ILE A O 1
ATOM 2602 N N . VAL A 1 322 ? -13.089 -9.901 23.570 1.00 93.38 322 VAL A N 1
ATOM 2603 C CA . VAL A 1 322 ? -13.390 -9.702 24.993 1.00 93.38 322 VAL A CA 1
ATOM 2604 C C . VAL A 1 322 ? -13.989 -8.316 25.249 1.00 93.38 322 VAL A C 1
ATOM 2606 O O . VAL A 1 322 ? -14.991 -8.206 25.955 1.00 93.38 322 VAL A O 1
ATOM 2609 N N . ASN A 1 323 ? -13.453 -7.259 24.632 1.00 91.50 323 ASN A N 1
ATOM 2610 C CA . ASN A 1 323 ? -13.961 -5.892 24.799 1.00 91.50 323 ASN A CA 1
ATOM 2611 C C . ASN A 1 323 ? -15.424 -5.729 24.349 1.00 91.50 323 ASN A C 1
ATOM 2613 O O . ASN A 1 323 ? -16.182 -4.956 24.957 1.00 91.50 323 ASN A O 1
ATOM 2617 N N . LEU A 1 324 ? -15.824 -6.471 23.312 1.00 88.19 324 LEU A N 1
ATOM 2618 C CA . LEU A 1 324 ? -17.198 -6.506 22.812 1.00 88.19 324 LEU A CA 1
ATOM 2619 C C . LEU A 1 324 ? -18.109 -7.329 23.737 1.00 88.19 324 LEU A C 1
ATOM 2621 O O . LEU A 1 324 ? -19.204 -6.873 24.069 1.00 88.19 324 LEU A O 1
ATOM 2625 N N . LEU A 1 325 ? -17.638 -8.480 24.232 1.00 84.25 325 LEU A N 1
ATOM 2626 C CA . LEU A 1 325 ? -18.405 -9.368 25.118 1.00 84.25 325 LEU A CA 1
ATOM 2627 C C . LEU A 1 325 ? -18.631 -8.783 26.522 1.00 84.25 325 LEU A C 1
ATOM 2629 O O . LEU A 1 325 ? -19.747 -8.837 27.039 1.00 84.25 325 LEU A O 1
ATOM 2633 N N . ILE A 1 326 ? -17.616 -8.152 27.127 1.00 74.81 326 ILE A N 1
ATOM 2634 C CA . ILE A 1 326 ? -17.738 -7.508 28.452 1.00 74.81 326 ILE A CA 1
ATOM 2635 C C . ILE A 1 326 ? -18.791 -6.387 28.425 1.00 74.81 326 ILE A C 1
ATOM 2637 O O . ILE A 1 326 ? -19.467 -6.133 29.423 1.00 74.81 326 ILE A O 1
ATOM 2641 N N . GLY A 1 327 ? -18.966 -5.714 27.282 1.00 59.59 327 GLY A N 1
ATOM 2642 C CA . GLY A 1 327 ? -20.039 -4.735 27.104 1.00 59.59 327 GLY A CA 1
ATOM 2643 C C . GLY A 1 327 ? -21.431 -5.364 27.060 1.00 59.59 327 GLY A C 1
ATOM 2644 O O . GLY A 1 327 ? -22.374 -4.764 27.566 1.00 59.59 327 GLY A O 1
ATOM 2645 N N . TYR A 1 328 ? -21.548 -6.568 26.499 1.00 57.53 328 TYR A N 1
ATOM 2646 C CA . TYR A 1 328 ? -22.817 -7.252 26.253 1.00 57.53 328 TYR A CA 1
ATOM 2647 C C . TYR A 1 328 ? -23.426 -7.872 27.518 1.00 57.53 328 TYR A C 1
ATOM 2649 O O . TYR A 1 328 ? -24.634 -7.768 27.722 1.00 57.53 328 TYR A O 1
ATOM 2657 N N . ASN A 1 329 ? -22.607 -8.399 28.438 1.00 54.34 329 ASN A N 1
ATOM 2658 C CA . ASN A 1 329 ? -23.106 -8.903 29.729 1.00 54.34 329 ASN A CA 1
ATOM 2659 C C . ASN A 1 329 ? -23.775 -7.808 30.580 1.00 54.34 329 ASN A C 1
ATOM 2661 O O . ASN A 1 329 ? -24.681 -8.099 31.350 1.00 54.34 329 ASN A O 1
ATOM 2665 N N . LYS A 1 330 ? -23.410 -6.531 30.397 1.00 48.91 330 LYS A N 1
ATOM 2666 C CA . LYS A 1 330 ? -24.084 -5.396 31.058 1.00 48.91 330 LYS A CA 1
ATOM 2667 C C . LYS A 1 330 ? -25.380 -4.947 30.364 1.00 48.91 330 LYS A C 1
ATOM 2669 O O . LYS A 1 330 ? -26.069 -4.079 30.887 1.00 48.91 330 LYS A O 1
ATOM 2674 N N . LEU A 1 331 ? -25.704 -5.479 29.183 1.00 49.25 331 LEU A N 1
ATOM 2675 C CA . LEU A 1 331 ? -26.912 -5.124 28.422 1.00 49.25 331 LEU A CA 1
ATOM 2676 C C . LEU A 1 331 ? -28.106 -6.028 28.715 1.00 49.25 331 LEU A C 1
ATOM 2678 O O . LEU A 1 331 ? -29.237 -5.580 28.552 1.00 49.25 331 LEU A O 1
ATOM 2682 N N . TYR A 1 332 ? -27.850 -7.266 29.137 1.00 48.16 332 TYR A N 1
ATOM 2683 C CA . TYR A 1 332 ? -28.880 -8.282 29.374 1.00 48.16 332 TYR A CA 1
ATOM 2684 C C . TYR A 1 332 ? -29.200 -8.519 30.853 1.00 48.16 332 TYR A C 1
ATOM 2686 O O . TYR A 1 332 ? -30.194 -9.175 31.155 1.00 48.16 332 TYR A O 1
ATOM 2694 N N . ILE A 1 333 ? -28.424 -7.949 31.778 1.00 47.34 333 ILE A N 1
ATOM 2695 C CA . ILE A 1 333 ? -28.815 -7.898 33.189 1.00 47.34 333 ILE A CA 1
ATOM 2696 C C . ILE A 1 333 ? -29.826 -6.754 33.328 1.00 47.34 333 ILE A C 1
ATOM 2698 O O . ILE A 1 333 ? -29.456 -5.578 33.351 1.00 47.34 333 ILE A O 1
ATOM 2702 N N . LYS A 1 334 ? -31.119 -7.101 33.337 1.00 41.50 334 LYS A N 1
ATOM 2703 C CA . LYS A 1 334 ? -32.199 -6.177 33.709 1.00 41.50 334 LYS A CA 1
ATOM 2704 C C . LYS A 1 334 ? -31.945 -5.644 35.132 1.00 41.50 334 LYS A C 1
ATOM 2706 O O . LYS A 1 334 ? -31.539 -6.437 35.978 1.00 41.50 334 LYS A O 1
ATOM 2711 N N . PRO A 1 335 ? -32.233 -4.363 35.426 1.00 46.72 335 PRO A N 1
ATOM 2712 C CA . PRO A 1 335 ? -32.113 -3.811 36.779 1.00 46.72 335 PRO A CA 1
ATOM 2713 C C . PRO A 1 335 ? -33.076 -4.412 37.820 1.00 46.72 335 PRO A C 1
ATOM 2715 O O . PRO A 1 335 ? -32.882 -4.175 39.003 1.00 46.72 335 PRO A O 1
ATOM 2718 N N . ASP A 1 336 ? -34.077 -5.199 37.413 1.00 47.94 336 ASP A N 1
ATOM 2719 C CA . ASP A 1 336 ? -35.206 -5.574 38.282 1.00 47.94 336 ASP A CA 1
ATOM 2720 C C . ASP A 1 336 ? -35.154 -7.026 38.792 1.00 47.94 336 ASP A C 1
ATOM 2722 O O . ASP A 1 336 ? -36.170 -7.719 38.842 1.00 47.94 336 ASP A O 1
ATOM 2726 N N . GLN A 1 337 ? -33.970 -7.523 39.148 1.00 46.28 337 GLN A N 1
ATOM 2727 C CA . GLN A 1 337 ? -33.839 -8.772 39.908 1.00 46.28 337 GLN A CA 1
ATOM 2728 C C . GLN A 1 337 ? -32.915 -8.578 41.111 1.00 46.28 337 GLN A C 1
ATOM 2730 O O . GLN A 1 337 ? -31.832 -9.154 41.164 1.00 46.28 337 GLN A O 1
ATOM 2735 N N . HIS A 1 338 ? -33.364 -7.764 42.067 1.00 39.47 338 HIS A N 1
ATOM 2736 C CA . HIS A 1 338 ? -32.978 -7.861 43.472 1.00 39.47 338 HIS A CA 1
ATOM 2737 C C . HIS A 1 338 ? -34.159 -7.523 44.372 1.00 39.47 338 HIS A C 1
ATOM 2739 O O . HIS A 1 338 ? -34.855 -6.528 44.067 1.00 39.47 338 HIS A O 1
#

Organism: NCBI:txid222440

InterPro domains:
  IPR000719 Protein kinase domain [PS50011] (1-151)
  IPR011009 Protein kinase-like domain superfamily [SSF56112] (6-149)
  IPR016024 Armadillo-type fold [SSF48371] (169-328)